Protein AF-S9W029-F1 (afdb_monomer)

Organism: NCBI:txid28005

Mean predicted aligned error: 10.02 Å

Sequence (181 aa):
MYMAHKEAALRRARGEKRKGPRPSSSDMFNMLDKEALLQSATFGALAEPVLYHYRVIAPRVFGSLSRSVPACCGALALQQLLVTPALLWLYFNGVTGARSGFSDTWYMEAHLPQRRHDVATIERYIMETVLPFPLLTSWAVYMPFYIGVYFGPFRGLGLLHYTTLLPWIASVSHIQRTELL

Foldseek 3Di:
DCPVVVVVVVCVVVVNDDPDDDQDPVSVVVVDPVVLVVLLVVLVVQLVVLVVVLVVCLCVVLPQLAQDPVSLVVSVCCCLVPVLLVSLLCSLLVVLVVVCVLPDVVLCCVQPVDDDSHPVVVSVCCVPPLRPVLSVLCCQQRVLLSVDSHNDPDDCSVVSNCVSVSVSSSVSSVSSVPNRD

Radius of gyration: 20.14 Å; Cα contacts (8 Å, |Δi|>4): 121; chains: 1; bounding box: 33×52×49 Å

Secondary structure (DSSP, 8-state):
-HHHHHHHHHHHHTT----SPPPPHHHHHHTS-HHHHHHHHHHHHHHHHHHHHHHHHHHHHH---TT-HHHHHHHHHHIIIIIHHHHHHHHHHHHHHHTTTTT-HHHHHHH-TTS---HHHHHHHIIIIISHHHHHHHHHHHHHHHHHHHH---TTHHHHHHHHHHHHHHHHHHHHHHH--

Structure (mmCIF, N/CA/C/O backbone):
data_AF-S9W029-F1
#
_entry.id   AF-S9W029-F1
#
loop_
_atom_site.group_PDB
_atom_site.id
_atom_site.type_symbol
_atom_site.label_atom_id
_atom_site.label_alt_id
_atom_site.label_comp_id
_atom_site.label_asym_id
_atom_site.label_entity_id
_atom_site.label_seq_id
_atom_site.pdbx_PDB_ins_code
_atom_site.Cartn_x
_atom_site.Cartn_y
_atom_site.Cartn_z
_atom_site.occupancy
_atom_site.B_iso_or_equiv
_atom_site.auth_seq_id
_atom_site.auth_comp_id
_atom_site.auth_asym_id
_atom_site.auth_atom_id
_atom_site.pdbx_PDB_model_num
ATOM 1 N N . MET A 1 1 ? 6.200 -13.156 -17.446 1.00 50.53 1 MET A N 1
ATOM 2 C CA . MET A 1 1 ? 5.379 -13.942 -16.491 1.00 50.53 1 MET A CA 1
ATOM 3 C C . MET A 1 1 ? 4.048 -14.446 -17.077 1.00 50.53 1 MET A C 1
ATOM 5 O O . MET A 1 1 ? 3.712 -15.603 -16.854 1.00 50.53 1 MET A O 1
ATOM 9 N N . TYR A 1 2 ? 3.311 -13.650 -17.868 1.00 47.12 2 TYR A N 1
ATOM 10 C CA . TYR A 1 2 ? 2.016 -14.062 -18.440 1.00 47.12 2 TYR A CA 1
ATOM 11 C C . TYR A 1 2 ? 2.125 -15.251 -19.411 1.00 47.12 2 TYR A C 1
ATOM 13 O O . TYR A 1 2 ? 1.353 -16.189 -19.291 1.00 47.12 2 TYR A O 1
ATOM 21 N N . MET A 1 3 ? 3.120 -15.292 -20.305 1.00 45.03 3 MET A N 1
ATOM 22 C CA . MET A 1 3 ? 3.153 -16.292 -21.386 1.00 45.03 3 MET A CA 1
ATOM 23 C C . MET A 1 3 ? 3.330 -17.747 -20.924 1.00 45.03 3 MET A C 1
ATOM 25 O O . MET A 1 3 ? 2.569 -18.590 -21.374 1.00 45.03 3 MET A O 1
ATOM 29 N N . ALA A 1 4 ? 4.235 -18.064 -19.991 1.00 54.06 4 ALA A N 1
ATOM 30 C CA . ALA A 1 4 ? 4.464 -19.456 -19.566 1.00 54.06 4 ALA A CA 1
ATOM 31 C C . ALA A 1 4 ? 3.297 -20.034 -18.738 1.00 54.06 4 ALA A C 1
ATOM 33 O O . ALA A 1 4 ? 2.894 -21.185 -18.922 1.00 54.06 4 ALA A O 1
ATOM 34 N N . HIS A 1 5 ? 2.705 -19.224 -17.852 1.00 59.97 5 HIS A N 1
ATOM 35 C CA . HIS A 1 5 ? 1.519 -19.622 -17.090 1.00 59.97 5 HIS A CA 1
ATOM 36 C C . HIS A 1 5 ? 0.255 -19.623 -17.953 1.00 59.97 5 HIS A C 1
ATOM 38 O O . HIS A 1 5 ? -0.559 -20.532 -17.810 1.00 59.97 5 HIS A O 1
ATOM 44 N N . LYS A 1 6 ? 0.112 -18.669 -18.883 1.00 62.22 6 LYS A N 1
ATOM 45 C CA . LYS A 1 6 ? -0.972 -18.632 -19.872 1.00 62.22 6 LYS A CA 1
ATOM 46 C C . LYS A 1 6 ? -0.885 -19.822 -20.809 1.00 62.22 6 LYS A C 1
ATOM 48 O O . LYS A 1 6 ? -1.897 -20.456 -21.051 1.00 62.22 6 LYS A O 1
ATOM 53 N N . GLU A 1 7 ? 0.298 -20.177 -21.293 1.00 62.34 7 GLU A N 1
ATOM 54 C CA . GLU A 1 7 ? 0.485 -21.327 -22.168 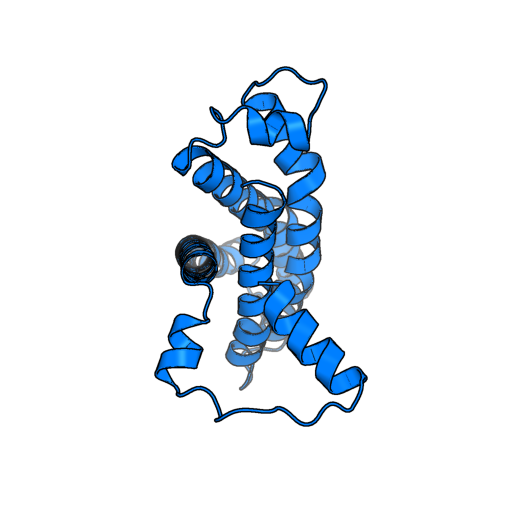1.00 62.34 7 GLU A CA 1
ATOM 55 C C . GLU A 1 7 ? 0.181 -22.629 -21.421 1.00 62.34 7 GLU A C 1
ATOM 57 O O . GLU A 1 7 ? -0.589 -23.447 -21.914 1.00 62.34 7 GLU A O 1
ATOM 62 N N . ALA A 1 8 ? 0.662 -22.790 -20.186 1.00 63.31 8 ALA A N 1
ATOM 63 C CA . ALA A 1 8 ? 0.311 -23.941 -19.355 1.00 63.31 8 ALA A CA 1
ATOM 64 C C . ALA A 1 8 ? -1.194 -24.004 -19.020 1.00 63.31 8 ALA A C 1
ATOM 66 O O . ALA A 1 8 ? -1.778 -25.088 -19.043 1.00 63.31 8 ALA A O 1
ATOM 67 N N . ALA A 1 9 ? -1.837 -22.869 -18.727 1.00 68.56 9 ALA A N 1
ATOM 68 C CA . ALA A 1 9 ? -3.274 -22.784 -18.464 1.00 68.56 9 ALA A CA 1
ATOM 69 C C . ALA A 1 9 ? -4.107 -23.053 -19.728 1.00 68.56 9 ALA A C 1
ATOM 71 O O . ALA A 1 9 ? -5.069 -23.812 -19.670 1.00 68.56 9 ALA A O 1
ATOM 72 N N . LEU A 1 10 ? -3.694 -22.522 -20.880 1.00 70.50 10 LEU A N 1
ATOM 73 C CA . LEU A 1 10 ? -4.311 -22.766 -22.185 1.00 70.50 10 LEU A CA 1
ATOM 74 C C . LEU A 1 10 ? -4.155 -24.223 -22.620 1.00 70.50 10 LEU A C 1
ATOM 76 O O . LEU A 1 10 ? -5.080 -24.788 -23.189 1.00 70.50 10 LEU A O 1
ATOM 80 N N . ARG A 1 11 ? -3.010 -24.861 -22.357 1.00 67.69 11 ARG A N 1
ATOM 81 C CA . ARG A 1 11 ? -2.810 -26.293 -22.633 1.00 67.69 11 ARG A CA 1
ATOM 82 C C . ARG A 1 11 ? -3.710 -27.164 -21.755 1.00 67.69 11 ARG A C 1
ATOM 84 O O . ARG A 1 11 ? -4.318 -28.102 -22.258 1.00 67.69 11 ARG A O 1
ATOM 91 N N . ARG A 1 12 ? -3.881 -26.810 -20.474 1.00 67.12 12 ARG A N 1
ATOM 92 C CA . ARG A 1 12 ? -4.847 -27.476 -19.578 1.00 67.12 12 ARG A CA 1
ATOM 93 C C . ARG A 1 12 ? -6.293 -27.267 -20.027 1.00 67.12 12 ARG A C 1
ATOM 95 O O . ARG A 1 12 ? -7.047 -28.231 -20.040 1.00 67.12 12 ARG A O 1
ATOM 102 N N . ALA A 1 13 ? -6.659 -26.052 -20.439 1.00 73.19 13 ALA A N 1
ATOM 103 C CA . ALA A 1 13 ? -7.980 -25.750 -20.994 1.00 73.19 13 ALA A CA 1
ATOM 104 C C . ALA A 1 13 ? -8.252 -26.516 -22.303 1.00 73.19 13 ALA A C 1
ATOM 106 O O . ALA A 1 13 ? -9.385 -26.903 -22.565 1.00 73.19 13 ALA A O 1
ATOM 107 N N . ARG A 1 14 ? -7.204 -26.794 -23.091 1.00 78.75 14 ARG A N 1
ATOM 108 C CA . ARG A 1 14 ? -7.243 -27.631 -24.302 1.00 78.75 14 ARG A CA 1
ATOM 109 C C . ARG A 1 14 ? -7.147 -29.141 -24.033 1.00 78.75 14 ARG A C 1
ATOM 111 O O . ARG A 1 14 ? -7.095 -29.919 -24.977 1.00 78.75 14 ARG A O 1
ATOM 118 N N . GLY A 1 15 ? -7.109 -29.575 -22.769 1.00 71.62 15 GLY A N 1
ATOM 119 C CA . GLY A 1 15 ? -7.029 -30.994 -22.405 1.00 71.62 15 GLY A CA 1
ATOM 120 C C . GLY A 1 15 ? -5.690 -31.668 -22.737 1.00 71.62 15 GLY A C 1
ATOM 121 O O . GLY A 1 15 ? -5.581 -32.894 -22.672 1.00 71.62 15 GLY A O 1
ATOM 122 N N . GLU A 1 16 ? -4.651 -30.901 -23.071 1.00 71.75 16 GLU A N 1
ATOM 123 C CA . GLU A 1 16 ? -3.340 -31.451 -23.402 1.00 71.75 16 GLU A CA 1
ATOM 124 C C . GLU A 1 16 ? -2.652 -31.993 -22.142 1.00 71.75 16 GLU A C 1
ATOM 126 O O . GLU A 1 16 ? -2.293 -31.254 -21.217 1.00 71.75 16 GLU A O 1
ATOM 131 N N . LYS A 1 17 ? -2.425 -33.312 -22.106 1.00 61.28 17 LYS A N 1
ATOM 132 C CA . LYS A 1 17 ? -1.604 -33.942 -21.066 1.00 61.28 17 LYS A CA 1
ATOM 133 C C . LYS A 1 17 ? -0.166 -33.439 -21.203 1.00 61.28 17 LYS A C 1
ATOM 135 O O . LYS A 1 17 ? 0.441 -33.539 -22.268 1.00 61.28 17 LYS A O 1
ATOM 140 N N . ARG A 1 18 ? 0.379 -32.893 -20.111 1.00 62.09 18 ARG A N 1
ATOM 141 C CA . ARG A 1 18 ? 1.737 -32.331 -20.050 1.00 62.09 18 ARG A CA 1
ATOM 142 C C . ARG A 1 18 ? 2.760 -33.366 -20.542 1.00 62.09 18 ARG A C 1
ATOM 144 O O . ARG A 1 18 ? 2.952 -34.385 -19.886 1.00 62.09 18 ARG A O 1
ATOM 151 N N . LYS A 1 19 ? 3.422 -33.100 -21.672 1.00 60.97 19 LYS A N 1
ATOM 152 C CA . LYS A 1 19 ? 4.583 -33.876 -22.131 1.00 60.97 19 LYS A CA 1
ATOM 153 C C . LYS A 1 19 ? 5.849 -33.343 -21.452 1.00 60.97 19 LYS A C 1
ATOM 155 O O . LYS A 1 19 ? 6.085 -32.138 -21.473 1.00 60.97 19 LYS A O 1
ATOM 160 N N . GLY A 1 20 ? 6.636 -34.239 -20.859 1.00 67.44 20 GLY A N 1
ATOM 161 C CA . GLY A 1 20 ? 7.927 -33.939 -20.232 1.00 67.44 20 GLY A CA 1
ATOM 162 C C . GLY A 1 20 ? 7.962 -34.174 -18.714 1.00 67.44 20 GLY A C 1
ATOM 163 O O . GLY A 1 20 ? 6.909 -34.209 -18.068 1.00 67.44 20 GLY A O 1
ATOM 164 N N . PRO A 1 21 ? 9.166 -34.356 -18.138 1.00 68.56 21 PRO A N 1
ATOM 165 C CA . PRO A 1 21 ? 9.342 -34.547 -16.703 1.00 68.56 21 PRO A CA 1
ATOM 166 C C . PRO A 1 21 ? 8.808 -33.343 -15.917 1.00 68.56 21 PRO A C 1
ATOM 168 O O . PRO A 1 21 ? 8.814 -32.203 -16.395 1.00 68.56 21 PRO A O 1
ATOM 171 N N . ARG A 1 22 ? 8.306 -33.590 -14.698 1.00 68.31 22 ARG A N 1
ATOM 172 C CA . ARG A 1 22 ? 7.967 -32.493 -13.784 1.00 68.31 22 ARG A CA 1
ATOM 173 C C . ARG A 1 22 ? 9.242 -31.668 -13.544 1.00 68.31 22 ARG A C 1
ATOM 175 O O . ARG A 1 22 ? 10.273 -32.275 -13.271 1.00 68.31 22 ARG A O 1
ATOM 182 N N . PRO A 1 23 ? 9.176 -30.329 -13.640 1.00 72.50 23 PRO A N 1
ATOM 183 C CA . PRO A 1 23 ? 10.307 -29.474 -13.316 1.00 72.50 23 PRO A CA 1
ATOM 184 C C . PRO A 1 23 ? 10.734 -29.765 -11.882 1.00 72.50 23 PRO A C 1
ATOM 186 O O . PRO A 1 23 ? 9.879 -29.943 -11.007 1.00 72.50 23 PRO A O 1
ATOM 189 N N . SER A 1 24 ? 12.043 -29.850 -11.667 1.00 79.50 24 SER A N 1
ATOM 190 C CA . SER A 1 24 ? 12.606 -30.001 -10.329 1.00 79.50 24 SER A CA 1
ATOM 191 C C . SER A 1 24 ? 12.287 -28.766 -9.478 1.00 79.50 24 SER A C 1
ATOM 193 O O . SER A 1 24 ? 11.921 -27.708 -9.999 1.00 79.50 24 SER A O 1
ATOM 195 N N . SER A 1 25 ? 12.426 -28.869 -8.155 1.00 71.88 25 SER A N 1
ATOM 196 C CA . SER A 1 25 ? 12.260 -27.717 -7.258 1.00 71.88 25 SER A CA 1
ATOM 197 C C . SER A 1 25 ? 13.206 -26.565 -7.619 1.00 71.88 25 SER A C 1
ATOM 199 O O . SER A 1 25 ? 12.797 -25.407 -7.569 1.00 71.88 25 SER A O 1
ATOM 201 N N . SER A 1 26 ? 14.429 -26.869 -8.063 1.00 76.88 26 SER A N 1
ATOM 202 C CA . SER A 1 26 ? 15.382 -25.885 -8.586 1.00 76.88 26 SER A CA 1
ATOM 203 C C . SER A 1 26 ? 14.919 -25.251 -9.898 1.00 76.88 26 SER A C 1
ATOM 205 O O . SER A 1 26 ? 15.048 -24.039 -10.057 1.00 76.88 26 SER A O 1
ATOM 207 N N . ASP A 1 27 ? 14.318 -26.021 -10.809 1.00 75.06 27 ASP A N 1
ATOM 208 C CA . ASP A 1 27 ? 13.760 -25.469 -12.051 1.00 75.06 27 ASP A CA 1
ATOM 209 C C . ASP A 1 27 ? 12.571 -24.557 -11.750 1.00 75.06 27 ASP A C 1
ATOM 211 O O . ASP A 1 27 ? 12.459 -23.477 -12.321 1.00 75.06 27 ASP A O 1
ATOM 215 N N . MET A 1 28 ? 11.713 -24.943 -10.801 1.00 72.00 28 MET A N 1
ATOM 216 C CA . MET A 1 28 ? 10.608 -24.102 -10.337 1.00 72.00 28 MET A CA 1
ATOM 217 C C . MET A 1 28 ? 11.102 -22.804 -9.692 1.00 72.00 28 MET A C 1
ATOM 219 O O . MET A 1 28 ? 10.500 -21.756 -9.910 1.00 72.00 28 MET A O 1
ATOM 223 N N . PHE A 1 29 ? 12.199 -22.852 -8.933 1.00 72.94 29 PHE A N 1
ATOM 224 C CA . PHE A 1 29 ? 12.778 -21.657 -8.319 1.00 72.94 29 PHE A CA 1
ATOM 225 C C . PHE A 1 29 ? 13.437 -20.735 -9.352 1.00 72.94 29 PHE A C 1
ATOM 227 O O . PHE A 1 29 ? 13.345 -19.516 -9.251 1.00 72.94 29 PHE A O 1
ATOM 234 N N . ASN A 1 30 ? 14.057 -21.299 -10.388 1.00 72.31 30 ASN A N 1
ATOM 235 C CA . ASN A 1 30 ? 14.606 -20.526 -11.502 1.00 72.31 30 ASN A CA 1
ATOM 236 C C . ASN A 1 30 ? 13.523 -19.949 -12.424 1.00 72.31 30 ASN A C 1
ATOM 238 O O . ASN A 1 30 ? 13.772 -18.955 -13.099 1.00 72.31 30 ASN A O 1
ATOM 242 N N . MET A 1 31 ? 12.319 -20.527 -12.422 1.00 69.31 31 MET A N 1
ATOM 243 C CA . MET A 1 31 ? 11.141 -19.976 -13.099 1.00 69.31 31 MET A CA 1
ATOM 244 C C . MET A 1 31 ? 10.492 -18.808 -12.339 1.00 69.31 31 MET A C 1
ATOM 246 O O . MET A 1 31 ? 9.608 -18.153 -12.897 1.00 69.31 31 MET A O 1
ATOM 250 N N . LEU A 1 32 ? 10.887 -18.541 -11.086 1.00 71.44 32 LEU A N 1
ATOM 251 C CA . LEU A 1 32 ? 10.391 -17.387 -10.338 1.00 71.44 32 LEU A CA 1
ATOM 252 C C . LEU A 1 32 ? 10.952 -16.090 -10.912 1.00 71.44 32 LEU A C 1
ATOM 254 O O . LEU A 1 32 ? 12.139 -15.969 -11.218 1.00 71.44 32 LEU A O 1
ATOM 258 N N . ASP A 1 33 ? 10.087 -15.085 -10.975 1.00 75.44 33 ASP A N 1
ATOM 259 C CA . ASP A 1 33 ? 10.478 -13.733 -11.331 1.00 75.44 33 ASP A CA 1
ATOM 260 C C . ASP A 1 33 ? 11.190 -13.076 -10.141 1.00 75.44 33 ASP A C 1
ATOM 262 O O . ASP A 1 33 ? 10.571 -12.456 -9.274 1.00 75.44 33 ASP A O 1
ATOM 266 N N . LYS A 1 34 ? 12.508 -13.298 -10.060 1.00 78.00 34 LYS A N 1
ATOM 267 C CA . LYS A 1 34 ? 13.361 -12.811 -8.963 1.00 78.00 34 LYS A CA 1
ATOM 268 C C . LYS A 1 34 ? 13.294 -11.293 -8.824 1.00 78.00 34 LYS A C 1
ATOM 270 O O . LYS A 1 34 ? 13.392 -10.783 -7.714 1.00 78.00 34 LYS A O 1
ATOM 275 N N . GLU A 1 35 ? 13.094 -10.587 -9.931 1.00 74.38 35 GLU A N 1
ATOM 276 C CA . GLU A 1 35 ? 12.988 -9.136 -9.947 1.00 74.38 35 GLU A CA 1
ATOM 277 C C . GLU A 1 35 ? 11.659 -8.657 -9.356 1.00 74.38 35 GLU A C 1
ATOM 279 O O . GLU A 1 35 ? 11.663 -7.800 -8.475 1.00 74.38 35 GLU A O 1
ATOM 284 N N . ALA A 1 36 ? 10.532 -9.252 -9.762 1.00 72.06 36 ALA A N 1
ATOM 285 C CA . ALA A 1 36 ? 9.229 -8.936 -9.173 1.00 72.06 36 ALA A CA 1
ATOM 286 C C . ALA A 1 36 ? 9.171 -9.298 -7.676 1.00 72.06 36 ALA A C 1
ATOM 288 O O . ALA A 1 36 ? 8.605 -8.556 -6.870 1.00 72.06 36 ALA A O 1
ATOM 289 N N . LEU A 1 37 ? 9.795 -10.414 -7.284 1.00 78.88 37 LEU A N 1
ATOM 290 C CA . LEU A 1 37 ? 9.935 -10.797 -5.877 1.00 78.88 37 LEU A CA 1
ATOM 291 C C . LEU A 1 37 ? 10.775 -9.788 -5.094 1.00 78.88 37 LEU A C 1
ATOM 293 O O . LEU A 1 37 ? 10.389 -9.414 -3.989 1.00 78.88 37 LEU A O 1
ATOM 297 N N . LEU A 1 38 ? 11.890 -9.328 -5.665 1.00 82.38 38 LEU A N 1
ATOM 298 C CA . LEU A 1 38 ? 12.741 -8.321 -5.043 1.00 82.38 38 LEU A CA 1
ATOM 299 C C . LEU A 1 38 ? 11.981 -7.005 -4.865 1.00 82.38 38 LEU A C 1
ATOM 301 O O . LEU A 1 38 ? 11.954 -6.481 -3.761 1.00 82.38 38 LEU A O 1
ATOM 305 N N . GLN A 1 39 ? 11.301 -6.515 -5.903 1.00 77.88 39 GLN A N 1
ATOM 306 C CA . GLN A 1 39 ? 10.504 -5.285 -5.834 1.00 77.88 39 GLN A CA 1
ATOM 307 C C . GLN A 1 39 ? 9.378 -5.366 -4.797 1.00 77.88 39 GLN A C 1
ATOM 309 O O . GLN A 1 39 ? 9.175 -4.419 -4.034 1.00 77.88 39 GLN A O 1
ATOM 314 N N . SER A 1 40 ? 8.674 -6.501 -4.742 1.00 80.44 40 SER A N 1
ATOM 315 C CA . SER A 1 40 ? 7.635 -6.758 -3.739 1.00 80.44 40 SER A CA 1
ATOM 316 C C . SER A 1 40 ? 8.223 -6.795 -2.326 1.00 80.44 40 SER A C 1
ATOM 318 O O . SER A 1 40 ? 7.666 -6.199 -1.406 1.00 80.44 40 SER A O 1
ATOM 320 N N . ALA A 1 41 ? 9.373 -7.449 -2.146 1.00 84.25 41 ALA A N 1
ATOM 321 C CA . ALA A 1 41 ? 10.074 -7.489 -0.868 1.00 84.25 41 ALA A CA 1
ATOM 322 C C . ALA A 1 41 ? 10.555 -6.094 -0.440 1.00 84.25 41 ALA A C 1
ATOM 324 O O . ALA A 1 41 ? 10.384 -5.728 0.720 1.00 84.25 41 ALA A O 1
ATOM 325 N N . THR A 1 42 ? 11.087 -5.292 -1.367 1.00 83.06 42 THR A N 1
ATOM 326 C CA . THR A 1 42 ? 11.493 -3.905 -1.109 1.00 83.06 42 THR A CA 1
ATOM 327 C C . THR A 1 42 ? 10.301 -3.054 -0.685 1.00 83.06 42 THR A C 1
ATOM 329 O O . THR A 1 42 ? 10.393 -2.349 0.316 1.00 83.06 42 THR A O 1
ATOM 332 N N . PHE A 1 43 ? 9.165 -3.153 -1.385 1.00 84.25 43 PHE A N 1
ATOM 333 C CA . PHE A 1 43 ? 7.955 -2.437 -0.982 1.00 84.25 43 PHE A CA 1
ATOM 334 C C . PHE A 1 43 ? 7.501 -2.854 0.415 1.00 84.25 43 PHE A C 1
ATOM 336 O O . PHE A 1 43 ? 7.301 -1.996 1.268 1.00 84.25 43 PHE A O 1
ATOM 343 N N . GLY A 1 44 ? 7.396 -4.160 0.676 1.00 83.75 44 GLY A N 1
ATOM 344 C CA . GLY A 1 44 ? 7.001 -4.677 1.986 1.00 83.75 44 GLY A CA 1
ATOM 345 C C . GLY A 1 44 ? 7.930 -4.212 3.112 1.00 83.75 44 GLY A C 1
ATOM 346 O O . GLY A 1 44 ? 7.450 -3.798 4.165 1.00 83.75 44 GLY A O 1
ATOM 347 N N . ALA A 1 45 ? 9.244 -4.212 2.873 1.00 86.06 45 ALA A N 1
ATOM 348 C CA . ALA A 1 45 ? 10.250 -3.770 3.836 1.00 86.06 45 ALA A CA 1
ATOM 349 C C . ALA A 1 45 ? 10.178 -2.265 4.142 1.00 86.06 45 ALA A C 1
ATOM 351 O O . ALA A 1 45 ? 10.463 -1.865 5.267 1.00 86.06 45 ALA A O 1
ATOM 352 N N . LEU A 1 46 ? 9.781 -1.436 3.172 1.00 84.56 46 LEU A N 1
ATOM 353 C CA . LEU A 1 46 ? 9.561 0.001 3.373 1.00 84.56 46 LEU A CA 1
ATOM 354 C C . LEU A 1 46 ? 8.195 0.293 4.009 1.00 84.56 46 LEU A C 1
ATOM 356 O O . LEU A 1 46 ? 8.074 1.174 4.858 1.00 84.56 46 LEU A O 1
ATOM 360 N N . ALA A 1 47 ? 7.169 -0.458 3.610 1.00 86.25 47 ALA A N 1
ATOM 361 C CA . ALA A 1 47 ? 5.793 -0.275 4.042 1.00 86.25 47 ALA A CA 1
ATOM 362 C C . ALA A 1 47 ? 5.576 -0.659 5.507 1.00 86.25 47 ALA A C 1
ATOM 364 O O . ALA A 1 47 ? 4.937 0.098 6.237 1.00 86.25 47 ALA A O 1
ATOM 365 N N . GLU A 1 48 ? 6.092 -1.809 5.960 1.00 85.44 48 GLU A N 1
ATOM 366 C CA . GLU A 1 48 ? 5.800 -2.286 7.318 1.00 85.44 48 GLU A CA 1
ATOM 367 C C . GLU A 1 48 ? 6.268 -1.323 8.418 1.00 85.44 48 GLU A C 1
ATOM 369 O O . GLU A 1 48 ? 5.450 -0.980 9.261 1.00 85.44 48 GLU A O 1
ATOM 374 N N . PRO A 1 49 ? 7.496 -0.772 8.420 1.00 87.50 49 PRO A N 1
ATOM 375 C CA . PRO A 1 49 ? 7.895 0.192 9.447 1.00 87.50 49 PRO A CA 1
ATOM 376 C C . PRO A 1 49 ? 6.931 1.383 9.555 1.00 87.50 49 PRO A C 1
ATOM 378 O O . PRO A 1 49 ? 6.525 1.758 10.657 1.00 87.50 49 PRO A O 1
ATOM 381 N N . VAL A 1 50 ? 6.497 1.935 8.416 1.00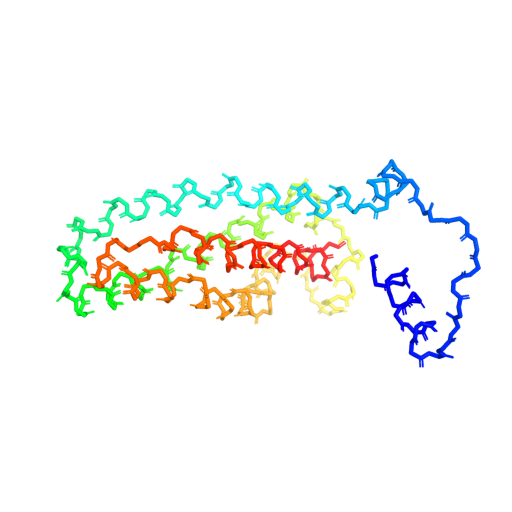 88.44 50 VAL A N 1
ATOM 382 C CA . VAL A 1 50 ? 5.533 3.045 8.366 1.00 88.44 50 VAL A CA 1
ATOM 383 C C . VAL A 1 50 ? 4.182 2.617 8.942 1.00 88.44 50 VAL A C 1
ATOM 385 O O . VAL A 1 50 ? 3.622 3.308 9.797 1.00 88.44 50 VAL A O 1
ATOM 388 N N . LEU A 1 51 ? 3.670 1.460 8.520 1.00 89.06 51 LEU A N 1
ATOM 389 C CA . LEU A 1 51 ? 2.391 0.921 8.984 1.00 89.06 51 LEU A CA 1
ATOM 390 C C . LEU A 1 51 ? 2.429 0.545 10.470 1.00 89.06 51 LEU A C 1
ATOM 392 O O . LEU A 1 51 ? 1.470 0.808 11.193 1.00 89.06 51 LEU A O 1
ATOM 396 N N . TYR A 1 52 ? 3.535 -0.014 10.951 1.00 89.00 52 TYR A N 1
ATOM 397 C CA . TYR A 1 52 ? 3.773 -0.317 12.355 1.00 89.00 52 TYR A CA 1
ATOM 398 C C . TYR A 1 52 ? 3.753 0.953 13.207 1.00 89.00 52 TYR A C 1
ATOM 400 O O . TYR A 1 52 ? 2.992 1.032 14.174 1.00 89.00 52 TYR A O 1
ATOM 408 N N . HIS A 1 53 ? 4.521 1.982 12.830 1.00 90.44 53 HIS A N 1
ATOM 409 C CA . HIS A 1 53 ? 4.517 3.259 13.545 1.00 90.44 53 HIS A CA 1
ATOM 410 C C . HIS A 1 53 ? 3.128 3.887 13.570 1.00 90.44 53 HIS A C 1
ATOM 412 O O . HIS A 1 53 ? 2.665 4.341 14.618 1.00 90.44 53 HIS A O 1
ATOM 418 N N . TYR A 1 54 ? 2.431 3.849 12.440 1.00 91.38 54 TYR A N 1
ATOM 419 C CA . TYR A 1 54 ? 1.068 4.329 12.351 1.00 91.38 54 TYR A CA 1
ATOM 420 C C . TYR A 1 54 ? 0.112 3.563 13.290 1.00 91.38 54 TYR A C 1
ATOM 422 O O . TYR A 1 54 ? -0.634 4.193 14.038 1.00 91.38 54 TYR A O 1
ATOM 430 N N . ARG A 1 55 ? 0.187 2.225 13.352 1.00 88.56 55 ARG A N 1
ATOM 431 C CA . ARG A 1 55 ? -0.606 1.394 14.285 1.00 88.56 55 ARG A CA 1
ATOM 432 C C . ARG A 1 55 ? -0.331 1.712 15.755 1.00 88.56 55 ARG A C 1
ATOM 434 O O . ARG A 1 55 ? -1.235 1.595 16.575 1.00 88.56 55 ARG A O 1
ATOM 441 N N . VAL A 1 56 ? 0.893 2.115 16.094 1.00 89.12 56 VAL A N 1
ATOM 442 C CA . VAL A 1 56 ? 1.271 2.531 17.456 1.00 89.12 56 VAL A CA 1
ATOM 443 C C . VAL A 1 56 ? 0.751 3.937 17.782 1.00 89.12 56 VAL A C 1
ATOM 445 O O . VAL A 1 56 ? 0.367 4.208 18.920 1.00 89.12 56 VAL A O 1
ATOM 448 N N . ILE A 1 57 ? 0.731 4.843 16.801 1.00 91.44 57 ILE A N 1
ATOM 449 C CA . ILE A 1 57 ? 0.313 6.241 16.982 1.00 91.44 57 ILE A CA 1
ATOM 450 C C . ILE A 1 57 ? -1.211 6.386 16.945 1.00 91.44 57 ILE A C 1
ATOM 452 O O . ILE A 1 57 ? -1.759 7.159 17.728 1.00 91.44 57 ILE A O 1
ATOM 456 N N . ALA A 1 58 ? -1.912 5.643 16.088 1.00 90.31 58 ALA A N 1
ATOM 457 C CA . ALA A 1 58 ? -3.352 5.798 15.889 1.00 90.31 58 ALA A CA 1
ATOM 458 C C . ALA A 1 58 ? -4.172 5.690 17.196 1.00 90.31 58 ALA A C 1
ATOM 460 O O . ALA A 1 58 ? -4.996 6.574 17.432 1.00 90.31 58 ALA A O 1
ATOM 461 N N . PRO A 1 59 ? -3.919 4.731 18.112 1.00 89.06 59 PRO A N 1
ATOM 462 C CA . PRO A 1 59 ? -4.610 4.687 19.402 1.00 89.06 59 PRO A CA 1
ATOM 463 C C . PRO A 1 59 ? -4.313 5.882 20.320 1.00 89.06 59 PRO A C 1
ATOM 465 O O . PRO A 1 59 ? -5.118 6.203 21.188 1.00 89.06 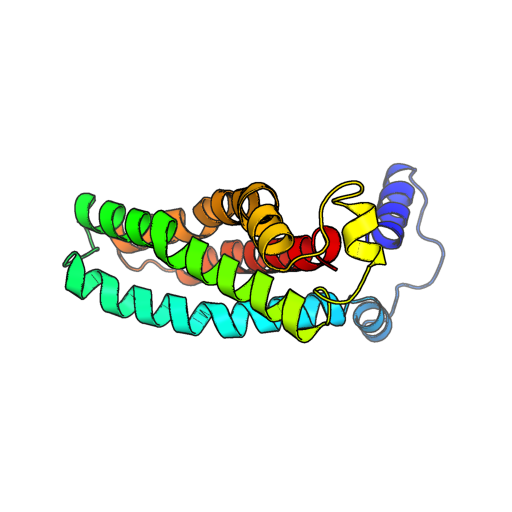59 PRO A O 1
ATOM 468 N N . ARG A 1 60 ? -3.171 6.564 20.151 1.00 91.00 60 ARG A N 1
ATOM 469 C CA . ARG A 1 60 ? -2.851 7.785 20.914 1.00 91.00 60 ARG A CA 1
ATOM 470 C C . ARG A 1 60 ? -3.655 8.990 20.434 1.00 91.00 60 ARG A C 1
ATOM 472 O O . ARG A 1 60 ? -3.923 9.882 21.226 1.00 91.00 60 ARG A O 1
ATOM 479 N N . VAL A 1 61 ? -4.029 9.010 19.155 1.00 91.19 61 VAL A N 1
ATOM 480 C CA . VAL A 1 61 ? -4.805 10.095 18.537 1.00 91.19 61 VAL A CA 1
ATOM 481 C C . VAL A 1 61 ? -6.307 9.865 18.703 1.00 91.19 61 VAL A C 1
ATOM 483 O O . VAL A 1 61 ? -7.030 10.777 19.087 1.00 91.19 61 VAL A O 1
ATOM 486 N N . PHE A 1 62 ? -6.780 8.645 18.437 1.00 91.12 62 PHE A N 1
ATOM 487 C CA . PHE A 1 62 ? -8.211 8.313 18.419 1.00 91.12 62 PHE A CA 1
ATOM 488 C C . PHE A 1 62 ? -8.711 7.636 19.706 1.00 91.12 62 PHE A C 1
ATOM 490 O O . PHE A 1 62 ? -9.904 7.363 19.832 1.00 91.12 62 PHE A O 1
ATOM 497 N N . GLY A 1 63 ? -7.823 7.355 20.662 1.00 88.31 63 GLY A N 1
ATOM 498 C CA . GLY A 1 63 ? -8.141 6.597 21.870 1.00 88.31 63 GLY A CA 1
ATOM 499 C C . GLY A 1 63 ? -8.227 5.087 21.619 1.00 88.31 63 GLY A C 1
ATOM 500 O O . GLY A 1 63 ? -7.673 4.553 20.656 1.00 88.31 63 GLY A O 1
ATOM 501 N N . SER A 1 64 ? -8.922 4.368 22.507 1.00 88.75 64 SER A N 1
ATOM 502 C CA . SER A 1 64 ? -9.100 2.919 22.359 1.00 88.75 64 SER A CA 1
ATOM 503 C C . SER A 1 64 ? -9.834 2.593 21.059 1.00 88.75 64 SER A C 1
ATOM 505 O O . SER A 1 64 ? -11.003 2.932 20.894 1.00 88.75 64 SER A O 1
ATOM 507 N N . LEU A 1 65 ? -9.156 1.867 20.169 1.00 87.56 65 LEU A N 1
ATOM 508 C CA . LEU A 1 65 ? -9.753 1.322 18.949 1.00 87.56 65 LEU A CA 1
ATOM 509 C C . LEU A 1 65 ? -10.642 0.099 19.244 1.00 87.56 65 LEU A C 1
ATOM 511 O O . LEU A 1 65 ? -11.563 -0.206 18.495 1.00 87.56 65 LEU A O 1
ATOM 515 N N . SER A 1 66 ? -10.411 -0.595 20.363 1.00 88.38 66 SER A N 1
ATOM 516 C CA . SER A 1 66 ? -11.266 -1.709 20.779 1.00 88.38 66 SER A CA 1
ATOM 517 C C . SER A 1 66 ? -12.647 -1.193 21.172 1.00 88.38 66 SER A C 1
ATOM 519 O O . SER A 1 66 ? -12.755 -0.245 21.955 1.00 88.38 66 SER A O 1
ATOM 521 N N . ARG A 1 67 ? -13.694 -1.828 20.630 1.00 88.38 67 ARG A N 1
ATOM 522 C CA . ARG A 1 67 ? -15.113 -1.524 20.888 1.00 88.38 67 ARG A CA 1
ATOM 523 C C . ARG A 1 67 ? -15.554 -0.088 20.570 1.00 88.38 67 ARG A C 1
ATOM 525 O O . ARG A 1 67 ? -16.659 0.296 20.943 1.00 88.38 67 ARG A O 1
ATOM 532 N N . SER A 1 68 ? -14.756 0.687 19.835 1.00 91.56 68 SER A N 1
ATOM 533 C CA . SER A 1 68 ? -15.099 2.050 19.418 1.00 91.56 68 SER A CA 1
ATOM 534 C C . SER A 1 68 ? -15.165 2.154 17.897 1.00 91.56 68 SER A C 1
ATOM 536 O O . SER A 1 68 ? -14.145 2.269 17.219 1.00 91.56 68 SER A O 1
ATOM 538 N N . VAL A 1 69 ? -16.386 2.133 17.351 1.00 91.06 69 VAL A N 1
ATOM 539 C CA . VAL A 1 69 ? -16.610 2.304 15.905 1.00 91.06 69 VAL A CA 1
ATOM 540 C C . VAL A 1 69 ? -16.060 3.649 15.411 1.00 91.06 69 VAL A C 1
ATOM 542 O O . VAL A 1 69 ? -15.309 3.634 14.437 1.00 91.06 69 VAL A O 1
ATOM 545 N N . PRO A 1 70 ? -16.320 4.797 16.077 1.00 93.31 70 PRO A N 1
ATOM 546 C CA . PRO A 1 70 ? -15.802 6.084 15.611 1.00 93.31 70 PRO A CA 1
ATOM 547 C C . PRO A 1 70 ? -14.272 6.135 15.571 1.00 93.31 70 PRO A C 1
ATOM 549 O O . PRO A 1 70 ? -13.707 6.663 14.616 1.00 93.31 70 PRO A O 1
ATOM 552 N N . ALA A 1 71 ? -13.593 5.546 16.562 1.00 92.19 71 ALA A N 1
ATOM 553 C CA . ALA A 1 71 ? -12.133 5.527 16.605 1.00 92.19 71 ALA A CA 1
ATOM 554 C C . ALA A 1 71 ? -11.540 4.628 15.506 1.00 92.19 71 ALA A C 1
ATOM 556 O O . ALA A 1 71 ? -10.599 5.032 14.825 1.00 92.19 71 ALA A O 1
ATOM 557 N N . CYS A 1 72 ? -12.124 3.445 15.270 1.00 92.50 72 CYS A N 1
ATOM 558 C CA . CYS A 1 72 ? -11.742 2.570 14.158 1.00 92.50 72 CYS A CA 1
ATOM 559 C C . CYS A 1 72 ? -11.975 3.223 12.794 1.00 92.50 72 CYS A C 1
ATOM 561 O O . CYS A 1 72 ? -11.102 3.148 11.933 1.00 92.50 72 CYS A O 1
ATOM 563 N N . CYS A 1 73 ? -13.120 3.879 12.593 1.00 93.75 73 CYS A N 1
ATOM 564 C CA . CYS A 1 73 ? -13.419 4.595 11.356 1.00 93.75 73 CYS A CA 1
ATOM 565 C C . CYS A 1 73 ? -12.472 5.781 11.147 1.00 93.75 73 CYS A C 1
ATOM 567 O O . CYS A 1 73 ? -11.968 5.951 10.042 1.00 93.75 73 CYS A O 1
ATOM 569 N N . GLY A 1 74 ? -12.191 6.567 12.191 1.00 93.88 74 GLY A N 1
ATOM 570 C CA . GLY A 1 74 ? -11.255 7.692 12.126 1.00 93.88 74 GLY A CA 1
ATOM 571 C C . GLY A 1 74 ? -9.832 7.245 11.800 1.00 93.88 74 GLY A C 1
ATOM 572 O O . GLY A 1 74 ? -9.192 7.808 10.912 1.00 93.88 74 GLY A O 1
ATOM 573 N N . ALA A 1 75 ? -9.365 6.177 12.447 1.00 93.81 75 ALA A N 1
ATOM 574 C CA . ALA A 1 75 ? -8.079 5.575 12.140 1.00 93.81 75 ALA A CA 1
ATOM 575 C C . ALA A 1 75 ? -8.052 5.035 10.697 1.00 93.81 75 ALA A C 1
ATOM 577 O O . ALA A 1 75 ? -7.225 5.471 9.903 1.00 93.81 75 ALA A O 1
ATOM 578 N N . LEU A 1 76 ? -9.006 4.190 10.296 1.00 94.38 76 LEU A N 1
ATOM 579 C CA 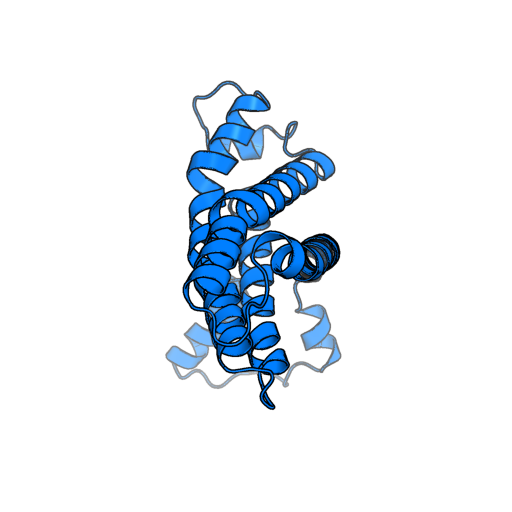. LEU A 1 76 ? -9.074 3.674 8.924 1.00 94.38 76 LEU A CA 1
ATOM 580 C C . LEU A 1 76 ? -9.118 4.803 7.880 1.00 94.38 76 LEU A C 1
ATOM 582 O O . LEU A 1 76 ? -8.405 4.728 6.883 1.00 94.38 76 LEU A O 1
ATOM 586 N N . ALA A 1 77 ? -9.894 5.863 8.116 1.00 94.00 77 ALA A N 1
ATOM 587 C CA . ALA A 1 77 ? -9.958 7.022 7.232 1.00 94.00 77 ALA A CA 1
ATOM 588 C C . ALA A 1 77 ? -8.605 7.739 7.138 1.00 94.00 77 ALA A C 1
ATOM 590 O O . ALA A 1 77 ? -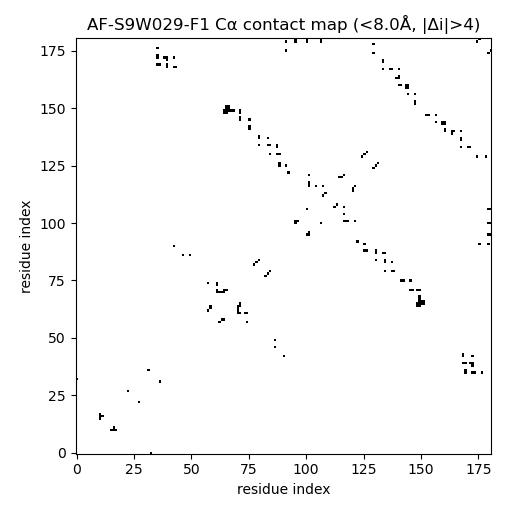8.144 8.020 6.037 1.00 94.00 77 ALA A O 1
ATOM 591 N N . LEU A 1 78 ? -7.921 7.970 8.263 1.00 94.69 78 LEU A N 1
ATOM 592 C CA . LEU A 1 78 ? -6.579 8.556 8.270 1.00 94.69 78 LEU A CA 1
ATOM 593 C C . LEU A 1 78 ? -5.578 7.681 7.500 1.00 94.69 78 LEU A C 1
ATOM 595 O O . LEU A 1 78 ? -4.751 8.186 6.736 1.00 94.69 78 LEU A O 1
ATOM 599 N N . GLN A 1 79 ? -5.674 6.362 7.668 1.00 94.44 79 GLN A N 1
ATOM 600 C CA . GLN A 1 79 ? -4.832 5.419 6.951 1.00 94.44 79 GLN A CA 1
ATOM 601 C C . GLN A 1 79 ? -5.099 5.446 5.440 1.00 94.44 79 GLN A C 1
ATOM 603 O O . GLN A 1 79 ? -4.154 5.396 4.656 1.00 94.44 79 GLN A O 1
ATOM 608 N N . GLN A 1 80 ? -6.363 5.527 5.028 1.00 94.00 80 GLN A N 1
ATOM 609 C CA . GLN A 1 80 ? -6.771 5.506 3.623 1.00 94.00 80 GLN A CA 1
ATOM 610 C C . GLN A 1 80 ? -6.561 6.841 2.909 1.00 94.00 80 GLN A C 1
ATOM 612 O O . GLN A 1 80 ? -6.244 6.854 1.728 1.00 94.00 80 GLN A O 1
ATOM 617 N N . LEU A 1 81 ? -6.713 7.966 3.604 1.00 93.12 81 LEU A N 1
ATOM 618 C CA . LEU A 1 81 ? -6.653 9.287 2.979 1.00 93.12 81 LEU A CA 1
ATOM 619 C C . LEU A 1 81 ? -5.257 9.903 3.008 1.00 93.12 81 LEU A C 1
ATOM 621 O O . LEU A 1 81 ? -4.945 10.696 2.127 1.00 93.12 81 LEU A O 1
ATOM 625 N N . LEU A 1 82 ? -4.420 9.551 3.990 1.00 92.50 82 LEU A N 1
ATOM 626 C CA . LEU A 1 82 ? -3.091 10.151 4.139 1.00 92.50 82 LEU A CA 1
ATOM 627 C C . LEU A 1 82 ? -1.973 9.114 4.082 1.00 92.50 82 LEU A C 1
ATOM 629 O O . LEU A 1 82 ? -1.095 9.207 3.230 1.00 92.50 82 LEU A O 1
ATOM 633 N N . VAL A 1 83 ? -2.002 8.106 4.957 1.00 93.25 83 VAL A N 1
ATOM 634 C CA . VAL A 1 83 ? -0.849 7.202 5.134 1.00 93.25 83 VAL A CA 1
ATOM 635 C C . VAL A 1 83 ? -0.607 6.337 3.899 1.00 93.25 83 VAL A C 1
ATOM 637 O O . VAL A 1 83 ? 0.510 6.278 3.395 1.00 93.25 83 VAL A O 1
ATOM 640 N N . THR A 1 84 ? -1.648 5.672 3.399 1.00 92.75 84 THR A N 1
ATOM 641 C CA . THR A 1 84 ? -1.540 4.752 2.258 1.00 92.75 84 THR A CA 1
ATOM 642 C C . THR A 1 84 ? -1.220 5.494 0.959 1.00 92.75 84 THR A C 1
ATOM 644 O O . THR A 1 84 ? -0.283 5.070 0.282 1.00 92.75 84 THR A O 1
ATOM 647 N N . PRO A 1 85 ? -1.893 6.614 0.614 1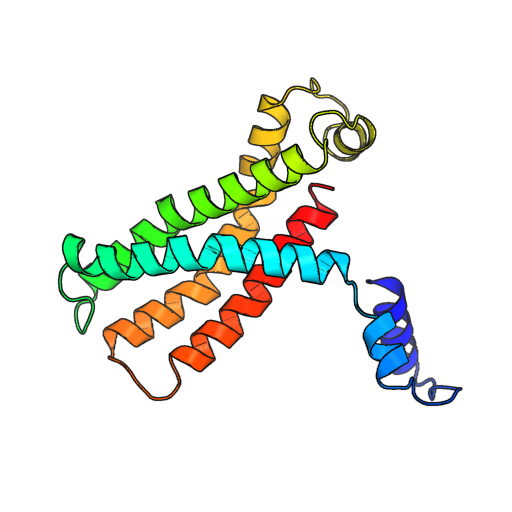.00 92.25 85 PRO A N 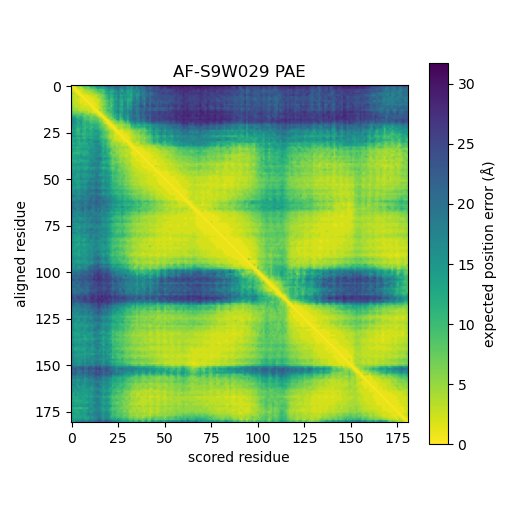1
ATOM 648 C CA . PRO A 1 85 ? -1.511 7.418 -0.544 1.00 92.25 85 PRO A CA 1
ATOM 649 C C . PRO A 1 85 ? -0.071 7.926 -0.464 1.00 92.25 85 PRO A C 1
ATOM 651 O O . PRO A 1 85 ? 0.662 7.788 -1.438 1.00 92.25 85 PRO A O 1
ATOM 654 N N . ALA A 1 86 ? 0.366 8.444 0.691 1.00 91.50 86 ALA A N 1
ATOM 655 C CA . ALA A 1 86 ? 1.735 8.930 0.861 1.00 91.50 86 ALA A CA 1
ATOM 656 C C . ALA A 1 86 ? 2.768 7.806 0.694 1.00 91.50 86 ALA A C 1
ATOM 658 O O . ALA A 1 86 ? 3.770 7.986 0.007 1.00 91.50 86 ALA A O 1
ATOM 659 N N . LEU A 1 87 ? 2.506 6.632 1.272 1.00 91.88 87 LEU A N 1
ATOM 660 C CA . LEU A 1 87 ? 3.368 5.460 1.139 1.00 91.88 87 LEU A CA 1
ATOM 661 C C . LEU A 1 87 ? 3.478 4.988 -0.318 1.00 91.88 87 LEU A C 1
ATOM 663 O O . LEU A 1 87 ? 4.582 4.742 -0.800 1.00 91.88 87 LEU A O 1
ATOM 667 N N . LEU A 1 88 ? 2.346 4.867 -1.016 1.00 91.12 88 LEU A N 1
ATOM 668 C CA . LEU A 1 88 ? 2.308 4.464 -2.422 1.00 91.12 88 LEU A CA 1
ATOM 669 C C . LEU A 1 88 ? 3.016 5.488 -3.311 1.00 91.12 88 LEU A C 1
ATOM 671 O O . LEU A 1 88 ? 3.819 5.110 -4.158 1.00 91.12 88 LEU A O 1
ATOM 675 N N . TRP A 1 89 ? 2.765 6.777 -3.085 1.00 89.62 89 TRP A N 1
ATOM 676 C CA . TRP A 1 89 ? 3.400 7.858 -3.829 1.00 89.62 89 TRP A CA 1
ATOM 677 C C . TRP A 1 89 ? 4.922 7.868 -3.640 1.00 89.62 89 TRP A C 1
ATOM 679 O O . TRP A 1 89 ? 5.652 7.934 -4.629 1.00 89.62 89 TRP A O 1
ATOM 689 N N . LEU A 1 90 ? 5.407 7.731 -2.400 1.00 88.69 90 LEU A N 1
ATOM 690 C CA . LEU A 1 90 ? 6.839 7.635 -2.101 1.00 88.69 90 LEU A CA 1
ATOM 691 C C . LEU A 1 90 ? 7.476 6.407 -2.753 1.00 88.69 90 LEU A C 1
ATOM 693 O O . LEU A 1 90 ? 8.563 6.511 -3.318 1.00 88.69 90 LEU A O 1
ATOM 697 N N . TYR A 1 91 ? 6.809 5.253 -2.696 1.00 89.50 91 TYR A N 1
ATOM 698 C CA . TYR A 1 91 ? 7.308 4.033 -3.321 1.00 89.50 91 TYR A CA 1
ATOM 699 C C . TYR A 1 91 ? 7.407 4.177 -4.841 1.00 89.50 91 TYR A C 1
ATOM 701 O O . TYR A 1 91 ? 8.476 3.943 -5.403 1.00 89.50 91 TYR A O 1
ATOM 709 N N . PHE A 1 92 ? 6.322 4.599 -5.494 1.00 87.56 92 PHE A N 1
ATOM 710 C CA . PHE A 1 92 ? 6.283 4.707 -6.947 1.00 87.56 92 PHE A CA 1
ATOM 711 C C . PHE A 1 92 ? 7.296 5.732 -7.467 1.00 87.56 92 PHE A C 1
ATOM 713 O O . PHE A 1 92 ? 8.046 5.433 -8.394 1.00 87.56 92 PHE A O 1
ATOM 720 N N . ASN A 1 93 ? 7.419 6.898 -6.827 1.00 83.88 93 ASN A N 1
ATOM 721 C CA . ASN A 1 93 ? 8.438 7.880 -7.207 1.00 83.88 93 ASN A CA 1
ATOM 722 C C . ASN A 1 93 ? 9.859 7.402 -6.901 1.00 83.88 93 ASN A C 1
ATOM 724 O O . ASN A 1 93 ? 10.752 7.555 -7.732 1.00 83.88 93 ASN A O 1
ATOM 728 N N . GLY A 1 94 ? 10.077 6.791 -5.735 1.00 82.44 94 GLY A N 1
ATOM 729 C CA . GLY A 1 94 ? 11.391 6.311 -5.321 1.00 82.44 94 GLY A CA 1
ATOM 730 C C . GLY A 1 94 ? 11.935 5.220 -6.241 1.00 82.44 94 GLY A C 1
ATOM 731 O O . GLY A 1 94 ? 13.087 5.293 -6.664 1.00 82.44 94 GLY A O 1
ATOM 732 N N . VAL A 1 95 ? 11.111 4.231 -6.600 1.00 82.19 95 VAL A N 1
ATOM 733 C CA . VAL A 1 95 ? 11.521 3.143 -7.502 1.00 82.19 95 VAL A CA 1
ATOM 734 C C . VAL A 1 95 ? 11.707 3.645 -8.931 1.00 82.19 95 VAL A C 1
ATOM 736 O O . VAL A 1 95 ? 12.697 3.284 -9.569 1.00 82.19 95 VAL A O 1
ATOM 739 N N . THR A 1 96 ? 10.807 4.505 -9.413 1.00 77.94 96 THR A N 1
ATOM 740 C CA . THR A 1 96 ? 10.926 5.120 -10.745 1.00 77.94 96 THR A CA 1
ATOM 741 C C . THR A 1 96 ? 12.204 5.959 -10.846 1.00 77.94 96 THR A C 1
ATOM 743 O O . THR A 1 96 ? 12.942 5.849 -11.824 1.00 77.94 96 THR A O 1
ATOM 746 N N . GLY A 1 97 ? 12.547 6.718 -9.799 1.00 75.00 97 GLY A N 1
ATOM 747 C CA . GLY A 1 97 ? 13.787 7.494 -9.738 1.00 75.00 97 GLY A CA 1
ATOM 748 C C . GLY A 1 97 ? 15.050 6.648 -9.637 1.00 75.00 97 GLY A C 1
ATOM 749 O O . GLY A 1 97 ? 16.002 6.878 -10.379 1.00 75.00 97 GLY A O 1
ATOM 750 N N . ALA A 1 98 ? 15.054 5.630 -8.775 1.00 77.94 98 ALA A N 1
ATOM 751 C CA . ALA A 1 98 ? 16.204 4.743 -8.593 1.00 77.94 98 ALA A CA 1
ATOM 752 C C . ALA A 1 98 ? 16.564 3.942 -9.856 1.00 77.94 98 ALA A C 1
ATOM 754 O O . ALA A 1 98 ? 17.698 3.490 -9.994 1.00 77.94 98 ALA A O 1
ATOM 755 N N . ARG A 1 99 ? 15.607 3.759 -10.772 1.00 71.19 99 ARG A N 1
ATOM 756 C CA . ARG A 1 99 ? 15.789 3.040 -12.039 1.00 71.19 99 ARG A CA 1
ATOM 757 C C . ARG A 1 99 ? 15.943 3.954 -13.249 1.00 71.19 99 ARG A C 1
ATOM 759 O O . ARG A 1 99 ? 15.790 3.485 -14.369 1.00 71.19 99 ARG A O 1
ATOM 766 N N . SER A 1 100 ? 16.234 5.238 -13.035 1.00 65.38 100 SER A N 1
ATOM 767 C CA . SER A 1 100 ? 16.418 6.204 -14.124 1.00 65.38 100 SER A CA 1
ATOM 768 C C . SER A 1 100 ? 15.175 6.380 -15.014 1.00 65.38 100 SER A C 1
ATOM 770 O O . SER A 1 100 ? 15.289 6.907 -16.118 1.00 65.38 100 SER A O 1
ATOM 772 N N . GLY A 1 101 ? 13.976 6.023 -14.533 1.00 59.41 101 GLY A N 1
ATOM 773 C CA . GLY A 1 101 ? 12.723 6.133 -15.291 1.00 59.41 101 GLY A CA 1
ATOM 774 C C . GLY A 1 101 ? 12.348 7.575 -15.652 1.00 59.41 101 GLY A C 1
ATOM 775 O O . GLY A 1 101 ? 11.662 7.805 -16.640 1.00 59.41 101 GLY A O 1
ATOM 776 N N . PHE A 1 102 ? 12.872 8.566 -14.919 1.00 58.97 102 PHE A N 1
ATOM 777 C CA . PHE A 1 102 ? 12.754 9.989 -15.275 1.00 58.97 102 PHE A CA 1
ATOM 778 C C . PHE A 1 102 ? 13.636 10.413 -16.463 1.00 58.97 102 PHE A C 1
ATOM 780 O O . PHE A 1 102 ? 13.474 11.516 -16.973 1.00 58.97 102 PHE A O 1
ATOM 787 N N . SER A 1 103 ? 14.584 9.573 -16.885 1.00 55.34 103 SER A N 1
ATOM 788 C CA . SER A 1 103 ? 15.521 9.840 -17.988 1.00 55.34 103 SER A CA 1
ATOM 789 C C . SER A 1 103 ? 15.359 8.894 -19.182 1.00 55.34 103 SER A C 1
ATOM 791 O O . SER A 1 103 ? 16.032 9.088 -20.191 1.00 55.34 103 SER A O 1
ATOM 793 N N . ASP A 1 104 ? 14.479 7.893 -19.087 1.00 55.91 104 ASP A N 1
ATOM 794 C CA . ASP A 1 104 ? 14.264 6.885 -20.127 1.00 55.91 104 ASP A CA 1
ATOM 795 C C . ASP A 1 104 ? 13.084 7.292 -21.031 1.00 55.91 104 ASP A C 1
ATOM 797 O O . ASP A 1 104 ? 11.911 7.197 -20.660 1.00 55.91 104 ASP A O 1
ATOM 801 N N . THR A 1 105 ? 13.383 7.806 -22.228 1.00 53.84 105 THR A N 1
ATOM 802 C CA . THR A 1 105 ? 12.388 8.403 -23.142 1.00 53.84 105 THR A CA 1
ATOM 803 C C . THR A 1 105 ? 11.394 7.390 -23.713 1.00 53.84 105 THR A C 1
ATOM 805 O O . THR A 1 105 ? 10.249 7.748 -23.984 1.00 53.84 105 THR A O 1
ATOM 808 N N . TRP A 1 106 ? 11.788 6.118 -23.831 1.00 57.75 106 TRP A N 1
ATOM 809 C CA . TRP A 1 106 ? 10.950 5.048 -24.393 1.00 57.75 106 TRP A CA 1
ATOM 810 C C . TRP A 1 106 ? 9.668 4.812 -23.571 1.00 57.75 106 TRP A C 1
ATOM 812 O O . TRP A 1 106 ? 8.589 4.585 -24.119 1.00 57.75 106 TRP A O 1
ATOM 822 N N . TYR A 1 107 ? 9.780 4.904 -22.244 1.00 55.56 107 TYR A N 1
ATOM 823 C CA . TYR A 1 107 ? 8.685 4.669 -21.310 1.00 55.56 107 TYR A CA 1
ATOM 824 C C . TYR A 1 107 ? 7.648 5.808 -21.365 1.00 55.56 107 TYR A C 1
ATOM 826 O O . TYR A 1 107 ? 6.435 5.566 -21.378 1.00 55.56 107 TYR A O 1
ATOM 834 N N . MET A 1 108 ? 8.130 7.051 -21.485 1.00 54.47 108 MET A N 1
ATOM 835 C CA . MET A 1 108 ? 7.286 8.237 -21.640 1.00 54.47 108 MET A CA 1
ATOM 836 C C . MET A 1 108 ? 6.593 8.293 -23.007 1.00 54.47 108 MET A C 1
ATOM 838 O O . MET A 1 108 ? 5.429 8.682 -23.066 1.00 54.47 108 MET A O 1
ATOM 842 N N . GLU A 1 109 ? 7.240 7.849 -24.087 1.00 58.53 109 GLU A N 1
ATOM 843 C CA . GLU A 1 109 ? 6.599 7.743 -25.407 1.00 58.53 109 GLU A CA 1
ATOM 844 C C . GLU A 1 109 ? 5.471 6.700 -25.434 1.00 58.53 109 GLU A C 1
ATOM 846 O O . GLU A 1 109 ? 4.445 6.929 -26.074 1.00 58.53 109 GLU A O 1
ATOM 851 N N . ALA A 1 110 ? 5.615 5.581 -24.714 1.00 59.09 110 ALA A N 1
ATOM 852 C CA . ALA A 1 110 ? 4.620 4.507 -24.695 1.00 59.09 110 ALA A CA 1
ATOM 853 C C . ALA A 1 110 ? 3.319 4.873 -23.949 1.00 59.09 110 ALA A C 1
ATOM 855 O O . ALA A 1 110 ? 2.240 4.446 -24.362 1.00 59.09 110 ALA A O 1
ATOM 856 N N . HIS A 1 111 ? 3.403 5.670 -22.876 1.00 57.97 111 HIS A N 1
ATOM 857 C CA . HIS A 1 111 ? 2.254 5.982 -22.006 1.00 57.97 111 HIS A CA 1
ATOM 858 C C . HIS A 1 111 ? 1.798 7.449 -22.089 1.00 57.97 111 HIS A C 1
ATOM 860 O O . HIS A 1 111 ? 0.658 7.771 -21.751 1.00 57.97 111 HIS A O 1
ATOM 866 N N . LEU A 1 112 ? 2.660 8.356 -22.559 1.00 60.50 112 LEU A N 1
ATOM 867 C CA . LEU A 1 112 ? 2.412 9.798 -22.645 1.00 60.50 112 LEU A CA 1
ATOM 868 C C . LEU A 1 112 ? 2.912 10.385 -23.988 1.00 60.50 112 LEU A C 1
ATOM 870 O O . LEU A 1 112 ? 3.663 11.365 -23.972 1.00 60.50 112 LEU A O 1
ATOM 874 N N . PRO A 1 113 ? 2.456 9.880 -25.158 1.00 52.81 113 PRO A N 1
ATOM 875 C CA . PRO A 1 113 ? 3.043 10.161 -26.482 1.00 52.81 113 PRO A CA 1
ATOM 876 C C . PRO A 1 113 ? 3.000 11.631 -26.956 1.00 52.81 113 PRO A C 1
ATOM 878 O O . PRO A 1 113 ? 3.375 11.929 -28.085 1.00 52.81 113 PRO A O 1
ATOM 881 N N . GLN A 1 114 ? 2.516 12.572 -26.138 1.00 53.00 114 GLN A N 1
ATOM 882 C CA . GLN A 1 114 ? 2.327 13.982 -26.506 1.00 53.00 114 GLN A CA 1
ATOM 883 C C . GLN A 1 114 ? 2.613 14.985 -25.370 1.00 53.00 114 GLN A C 1
ATOM 885 O O . GLN A 1 114 ? 2.269 16.162 -25.498 1.00 53.00 114 GLN A O 1
ATOM 890 N N . ARG A 1 115 ? 3.206 14.570 -24.239 1.00 54.56 115 ARG A N 1
ATOM 891 C CA . ARG A 1 115 ? 3.482 15.478 -23.104 1.00 54.56 115 ARG A CA 1
ATOM 892 C C . ARG A 1 115 ? 4.975 15.776 -22.945 1.00 54.56 115 ARG A C 1
ATOM 894 O O . ARG A 1 115 ? 5.829 14.974 -23.310 1.00 54.56 115 ARG A O 1
ATOM 901 N N . ARG A 1 116 ? 5.299 16.954 -22.391 1.00 55.03 116 ARG A N 1
ATOM 902 C CA . ARG A 1 116 ? 6.680 17.291 -22.003 1.00 55.03 116 ARG A CA 1
ATOM 903 C C . ARG A 1 116 ? 7.195 16.268 -20.993 1.00 55.03 116 ARG A C 1
ATOM 905 O O . ARG A 1 116 ? 6.478 15.905 -20.056 1.00 55.03 116 ARG A O 1
ATOM 912 N N . HIS A 1 117 ? 8.426 15.827 -21.220 1.00 62.88 117 HIS A N 1
ATOM 913 C CA . HIS A 1 117 ? 9.094 14.754 -20.492 1.00 62.88 117 HIS A CA 1
ATOM 914 C C . HIS A 1 117 ? 9.683 15.270 -19.170 1.00 62.88 117 HIS A C 1
ATOM 916 O O . HIS A 1 117 ? 10.878 15.165 -18.918 1.00 62.88 117 HIS A O 1
ATOM 922 N N . ASP A 1 118 ? 8.828 15.887 -18.355 1.00 69.38 118 ASP A N 1
ATOM 923 C CA . ASP A 1 118 ? 9.205 16.526 -17.098 1.00 69.38 118 ASP A CA 1
ATOM 924 C C . ASP A 1 118 ? 8.750 15.662 -15.911 1.00 69.38 118 ASP A C 1
ATOM 926 O O . ASP A 1 118 ? 7.705 15.005 -15.968 1.00 69.38 118 ASP A O 1
ATOM 930 N N . VAL A 1 119 ? 9.491 15.718 -14.798 1.00 71.56 119 VAL A N 1
ATOM 931 C CA . VAL A 1 119 ? 9.186 14.993 -13.544 1.00 71.56 119 VAL A CA 1
ATOM 932 C C . VAL A 1 119 ? 7.740 15.227 -13.090 1.00 71.56 119 VAL A C 1
ATOM 934 O O . VAL A 1 119 ? 7.047 14.284 -12.718 1.00 71.56 119 VAL A O 1
ATOM 937 N N . ALA A 1 120 ? 7.241 16.458 -13.227 1.00 78.38 120 ALA A N 1
ATOM 938 C CA . ALA A 1 120 ? 5.866 16.818 -12.884 1.00 78.38 120 ALA A CA 1
ATOM 939 C C . ALA A 1 120 ? 4.809 16.071 -13.722 1.00 78.38 120 ALA A C 1
ATOM 941 O O . ALA A 1 120 ? 3.715 15.783 -13.235 1.00 78.38 120 ALA A O 1
ATOM 942 N N . THR A 1 121 ? 5.112 15.734 -14.980 1.00 75.25 121 THR A N 1
ATOM 943 C CA . THR A 1 121 ? 4.210 14.950 -15.834 1.00 75.25 121 THR A CA 1
ATOM 944 C C . THR A 1 121 ? 4.121 13.505 -15.344 1.00 75.25 121 THR A C 1
ATOM 946 O O . THR A 1 121 ? 3.024 12.946 -15.309 1.00 75.25 121 THR A O 1
ATOM 949 N N . ILE A 1 122 ? 5.250 12.918 -14.936 1.00 75.00 122 ILE A N 1
ATOM 950 C CA . ILE A 1 122 ? 5.311 11.554 -14.391 1.00 75.00 122 ILE A CA 1
ATOM 951 C C . ILE A 1 122 ? 4.619 11.494 -13.028 1.00 75.00 122 ILE A C 1
ATOM 953 O O . ILE A 1 122 ? 3.784 10.621 -12.810 1.00 75.00 122 ILE A O 1
ATOM 957 N N . GLU A 1 123 ? 4.875 12.455 -12.139 1.00 81.00 123 GLU A N 1
ATOM 958 C CA . GLU A 1 123 ? 4.174 12.550 -10.853 1.00 81.00 123 GLU A CA 1
ATOM 959 C C . GLU A 1 123 ? 2.660 12.656 -11.040 1.00 81.00 123 GLU A C 1
ATOM 961 O O . GLU A 1 123 ? 1.889 11.976 -10.359 1.00 81.00 123 GLU A O 1
ATOM 966 N N . ARG A 1 124 ? 2.223 13.471 -12.004 1.00 83.50 124 ARG A N 1
ATOM 967 C CA . ARG A 1 124 ? 0.810 13.606 -12.343 1.00 83.50 124 ARG A CA 1
ATOM 968 C C . ARG A 1 124 ? 0.223 12.299 -12.874 1.00 83.50 124 ARG A C 1
ATOM 970 O O . ARG A 1 124 ? -0.869 11.927 -12.458 1.00 83.50 124 ARG A O 1
ATOM 977 N N . TYR A 1 125 ? 0.942 11.587 -13.741 1.00 82.75 125 TYR A N 1
ATOM 978 C CA . TYR A 1 125 ? 0.529 10.267 -14.224 1.00 82.75 125 TYR A CA 1
ATOM 979 C C . TYR A 1 125 ? 0.409 9.252 -13.079 1.00 82.75 125 TYR A C 1
ATOM 981 O O . TYR A 1 125 ? -0.602 8.555 -12.981 1.00 82.75 125 TYR A O 1
ATOM 989 N N . ILE A 1 126 ? 1.381 9.230 -12.160 1.00 84.44 126 ILE A N 1
ATOM 990 C CA . ILE A 1 126 ? 1.341 8.385 -10.961 1.00 84.44 126 ILE A CA 1
ATOM 991 C C . ILE A 1 126 ? 0.078 8.684 -10.148 1.00 84.44 126 ILE A C 1
ATOM 993 O O . ILE A 1 126 ? -0.659 7.760 -9.813 1.00 84.44 126 ILE A O 1
ATOM 997 N N . MET A 1 127 ? -0.200 9.957 -9.861 1.00 85.38 127 MET A N 1
ATOM 998 C CA . MET A 1 127 ? -1.352 10.356 -9.046 1.00 85.38 127 MET A CA 1
ATOM 999 C C . MET A 1 127 ? -2.699 10.080 -9.727 1.00 85.38 127 MET A C 1
ATOM 1001 O O . MET A 1 127 ? -3.620 9.590 -9.076 1.00 85.38 127 MET A O 1
ATOM 1005 N N . GLU A 1 128 ? -2.829 10.397 -11.017 1.00 86.25 128 GLU A N 1
ATOM 1006 C CA . GLU A 1 128 ? -4.103 10.316 -11.743 1.00 86.25 128 GLU A CA 1
ATOM 1007 C C . GLU A 1 128 ? -4.412 8.896 -12.246 1.00 86.25 128 GLU A C 1
ATOM 1009 O O . GLU A 1 128 ? -5.582 8.528 -12.329 1.00 86.25 128 GLU A O 1
ATOM 1014 N N . THR A 1 129 ? -3.390 8.098 -12.573 1.00 83.69 129 THR A N 1
ATOM 1015 C CA . THR A 1 129 ? -3.566 6.823 -13.297 1.00 83.69 129 THR A CA 1
ATOM 1016 C C . THR A 1 129 ? -3.111 5.615 -12.485 1.00 83.69 129 THR A C 1
ATOM 1018 O O . THR A 1 129 ? -3.835 4.625 -12.397 1.00 83.69 129 THR A O 1
ATOM 1021 N N . VAL A 1 130 ? -1.942 5.687 -11.846 1.00 85.25 130 VAL A N 1
ATOM 1022 C CA . VAL A 1 130 ? -1.318 4.513 -11.209 1.00 85.25 130 VAL A CA 1
ATOM 1023 C C . VAL A 1 130 ? -1.817 4.294 -9.783 1.00 85.25 130 VAL A C 1
ATOM 1025 O O . VAL A 1 130 ? -2.131 3.173 -9.393 1.00 85.25 130 VAL A O 1
ATOM 1028 N N . LEU A 1 131 ? -1.910 5.360 -8.990 1.00 87.19 131 LEU A N 1
ATOM 1029 C CA . LEU A 1 131 ? -2.233 5.324 -7.564 1.00 87.19 131 LEU A CA 1
ATOM 1030 C C . LEU A 1 131 ? -3.684 4.912 -7.220 1.00 87.19 131 LEU A C 1
ATOM 1032 O O . LEU A 1 131 ? -3.855 4.235 -6.199 1.00 87.19 131 LEU A O 1
ATOM 1036 N N . PRO A 1 132 ? -4.728 5.236 -8.017 1.00 90.62 132 PRO A N 1
ATOM 1037 C CA . PRO A 1 132 ? -6.115 4.937 -7.652 1.00 90.62 132 PRO A CA 1
ATOM 1038 C C . PRO A 1 132 ? -6.407 3.453 -7.401 1.00 90.62 132 PRO A C 1
ATOM 1040 O O . PRO A 1 132 ? -7.101 3.114 -6.442 1.00 90.62 132 PRO A O 1
ATOM 1043 N N . PHE A 1 133 ? -5.874 2.548 -8.225 1.00 90.12 133 PHE A N 1
ATOM 1044 C CA . PHE A 1 133 ? -6.177 1.118 -8.110 1.00 90.12 133 PHE A CA 1
ATOM 1045 C C . PHE A 1 133 ? -5.512 0.442 -6.890 1.00 90.12 133 PHE A C 1
ATOM 1047 O O . PHE A 1 133 ? -6.216 -0.216 -6.113 1.00 90.12 133 PHE A O 1
ATOM 1054 N N . PRO A 1 134 ? -4.199 0.613 -6.635 1.00 90.56 134 PRO A N 1
ATOM 1055 C CA . PRO A 1 134 ? -3.563 0.187 -5.390 1.00 90.56 134 PRO A CA 1
ATOM 1056 C C . PRO A 1 134 ? -4.233 0.763 -4.144 1.00 90.56 134 PRO A C 1
ATOM 1058 O O . PRO A 1 134 ? -4.382 0.064 -3.141 1.00 90.56 134 PRO A O 1
ATOM 1061 N N . LEU A 1 135 ? -4.669 2.024 -4.205 1.00 91.88 135 LEU A N 1
ATOM 1062 C CA . LEU A 1 135 ? -5.362 2.664 -3.096 1.00 91.88 135 LEU A CA 1
ATOM 1063 C C . LEU A 1 135 ? -6.718 2.002 -2.833 1.00 91.88 135 LEU A C 1
ATOM 1065 O O . LEU A 1 135 ? -7.008 1.623 -1.699 1.00 91.88 135 LEU A O 1
ATOM 1069 N N . LEU A 1 136 ? -7.515 1.783 -3.881 1.00 92.94 136 LEU A N 1
ATOM 1070 C CA . LEU A 1 136 ? -8.808 1.110 -3.780 1.00 92.94 136 LEU A CA 1
ATOM 1071 C C . LEU A 1 136 ? -8.665 -0.316 -3.230 1.00 92.94 136 LEU A C 1
ATOM 1073 O O . LEU A 1 136 ? -9.383 -0.712 -2.315 1.00 92.94 136 LEU A O 1
ATOM 1077 N N . THR A 1 137 ? -7.705 -1.085 -3.742 1.00 92.50 137 THR A N 1
ATOM 1078 C CA . THR A 1 137 ? -7.473 -2.470 -3.300 1.00 92.50 137 THR A CA 1
ATOM 1079 C C . THR A 1 137 ? -6.916 -2.561 -1.878 1.00 92.50 137 THR A C 1
ATOM 1081 O O . THR A 1 137 ? -7.142 -3.564 -1.200 1.00 92.50 137 THR A O 1
ATOM 1084 N N . SER A 1 138 ? -6.280 -1.502 -1.365 1.00 93.06 138 SER A N 1
ATOM 1085 C CA . SER A 1 138 ? -5.791 -1.457 0.019 1.00 93.06 138 SER A CA 1
ATOM 1086 C C . SER A 1 138 ? -6.915 -1.539 1.064 1.00 93.06 138 SER A C 1
ATOM 1088 O O . SER A 1 138 ? -6.686 -1.972 2.197 1.00 93.06 138 SER A O 1
ATOM 1090 N N . TRP A 1 139 ? -8.156 -1.194 0.699 1.00 93.19 139 TRP A N 1
ATOM 1091 C CA . TRP A 1 139 ? -9.321 -1.370 1.570 1.00 93.19 139 TRP A CA 1
ATOM 1092 C C . TRP A 1 139 ? -9.523 -2.830 1.968 1.00 93.19 139 TRP A C 1
ATOM 1094 O O . TRP A 1 139 ? -9.808 -3.110 3.131 1.00 93.19 139 TRP A O 1
ATOM 1104 N N . ALA A 1 140 ? -9.285 -3.767 1.046 1.00 90.38 140 ALA A N 1
ATOM 1105 C CA . ALA A 1 140 ? -9.379 -5.199 1.321 1.00 90.38 140 ALA A CA 1
ATOM 1106 C C . ALA A 1 140 ? -8.305 -5.692 2.309 1.00 90.38 140 ALA A C 1
ATOM 1108 O O . ALA A 1 140 ? -8.456 -6.761 2.891 1.00 90.38 140 ALA A O 1
ATOM 1109 N N . VAL A 1 141 ? -7.240 -4.915 2.525 1.00 90.44 141 VAL A N 1
ATOM 1110 C CA . VAL A 1 141 ? -6.164 -5.222 3.478 1.00 90.44 141 VAL A CA 1
ATOM 1111 C C . VAL A 1 141 ? -6.466 -4.617 4.842 1.00 90.44 141 VAL A C 1
ATOM 1113 O O . VAL A 1 141 ? -6.361 -5.281 5.875 1.00 90.44 141 VAL A O 1
ATOM 1116 N N . TYR A 1 142 ? -6.825 -3.334 4.862 1.00 91.31 142 TYR A N 1
ATOM 1117 C CA . TYR A 1 142 ? -6.898 -2.575 6.105 1.00 91.31 142 TYR A CA 1
ATOM 1118 C C . TYR A 1 142 ? -8.273 -2.639 6.762 1.00 91.31 142 TYR A C 1
ATOM 1120 O O . TYR A 1 142 ? -8.354 -2.694 7.986 1.00 91.31 142 TYR A O 1
ATOM 1128 N N . MET A 1 143 ? -9.362 -2.714 5.997 1.00 90.62 143 MET A N 1
ATOM 1129 C CA . MET A 1 143 ? -10.705 -2.793 6.574 1.00 90.62 143 MET A CA 1
ATOM 1130 C C . MET A 1 143 ? -10.893 -4.051 7.447 1.00 90.62 143 MET A C 1
ATOM 1132 O O . MET A 1 143 ? -11.313 -3.899 8.597 1.00 90.62 143 MET A O 1
ATOM 1136 N N . PRO A 1 144 ? -10.505 -5.272 7.011 1.00 88.62 144 PRO A N 1
ATOM 1137 C CA . PRO A 1 144 ? -10.610 -6.459 7.861 1.00 88.62 144 PRO A CA 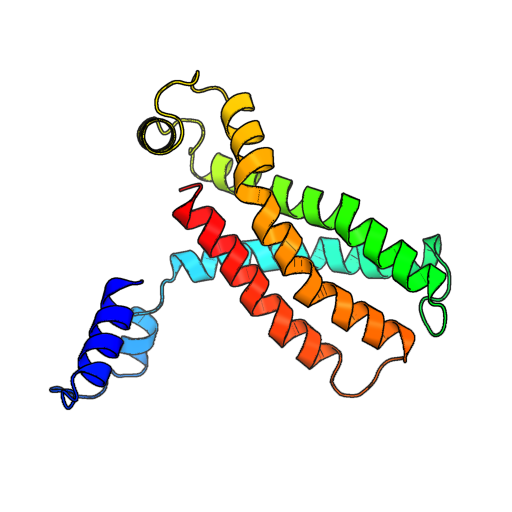1
ATOM 1138 C C . PRO A 1 144 ? -9.714 -6.386 9.103 1.00 88.62 144 PRO A C 1
ATOM 1140 O O . PRO A 1 144 ? -10.088 -6.882 10.165 1.00 88.62 144 PRO A O 1
ATOM 1143 N N . PHE A 1 145 ? -8.558 -5.719 9.000 1.00 88.25 145 PHE A N 1
ATOM 1144 C CA . PHE A 1 145 ? -7.685 -5.469 10.145 1.00 88.25 145 PHE A CA 1
ATOM 1145 C C . PHE A 1 145 ? -8.394 -4.624 11.214 1.00 88.25 145 PHE A C 1
ATOM 1147 O O . PHE A 1 145 ? -8.427 -5.023 12.376 1.00 88.25 145 PHE A O 1
ATOM 1154 N N . TYR A 1 146 ? -9.022 -3.506 10.836 1.00 89.62 146 TYR A N 1
ATOM 1155 C CA . TYR A 1 146 ? -9.746 -2.649 11.784 1.00 89.62 146 TYR A CA 1
ATOM 1156 C C . TYR A 1 146 ? -11.009 -3.288 12.350 1.00 89.62 146 TYR A C 1
ATOM 1158 O O . TYR A 1 146 ? -11.315 -3.071 13.523 1.00 89.62 146 TYR A O 1
ATOM 1166 N N . ILE A 1 147 ? -11.705 -4.107 11.558 1.00 89.31 147 ILE A N 1
ATOM 1167 C CA . ILE A 1 147 ? -12.805 -4.944 12.053 1.00 89.31 147 ILE A CA 1
ATOM 1168 C C . ILE A 1 147 ? -12.280 -5.875 13.154 1.00 89.31 147 ILE A C 1
ATOM 1170 O O . ILE A 1 147 ? -12.866 -5.959 14.231 1.00 89.31 147 ILE A O 1
ATOM 1174 N N . GLY A 1 148 ? -11.137 -6.525 12.931 1.00 87.62 148 GLY A N 1
ATOM 1175 C CA . GLY A 1 148 ? -10.523 -7.378 13.943 1.00 87.62 148 GLY A CA 1
ATOM 1176 C C . GLY A 1 148 ? -10.055 -6.623 15.187 1.00 87.62 148 GLY A C 1
ATOM 1177 O O . GLY A 1 148 ? -10.284 -7.084 16.299 1.00 87.62 148 GLY A O 1
ATOM 1178 N N . VAL A 1 149 ? -9.466 -5.436 15.031 1.00 86.94 149 VAL A N 1
ATOM 1179 C CA . VAL A 1 149 ? -9.080 -4.581 16.168 1.00 86.94 149 VAL A CA 1
ATOM 1180 C C . VAL A 1 149 ? -10.301 -4.162 16.995 1.00 86.94 149 VAL A C 1
ATOM 1182 O O . VAL A 1 149 ? -10.226 -4.168 18.224 1.00 86.94 149 VAL A O 1
ATOM 1185 N N . TYR A 1 150 ? -11.429 -3.857 16.345 1.00 89.12 150 TYR A N 1
ATOM 1186 C CA . TYR A 1 150 ? -12.678 -3.492 17.013 1.00 89.12 150 TYR A CA 1
ATOM 1187 C C . TYR A 1 150 ? -13.210 -4.617 17.912 1.00 89.12 150 TYR A C 1
ATOM 1189 O O . TYR A 1 150 ? -13.530 -4.372 19.078 1.00 89.12 150 TYR A O 1
ATOM 1197 N N . PHE A 1 151 ? -13.281 -5.847 17.387 1.00 87.81 151 PHE A N 1
ATOM 1198 C CA . PHE A 1 151 ? -13.749 -7.018 18.141 1.00 87.81 151 PHE A CA 1
ATOM 1199 C C . PHE A 1 151 ? -12.729 -7.520 19.174 1.00 87.81 151 PHE A C 1
ATOM 1201 O O . PHE A 1 151 ? -13.095 -8.236 20.108 1.00 87.81 151 PHE A O 1
ATOM 1208 N N . GLY A 1 152 ? -11.470 -7.105 19.044 1.00 77.50 152 GLY A N 1
ATOM 1209 C CA . GLY A 1 152 ? -10.358 -7.533 19.879 1.00 77.50 152 GLY A CA 1
ATOM 1210 C C . GLY A 1 152 ? -9.539 -8.659 19.237 1.00 77.50 152 GLY A C 1
ATOM 1211 O O . GLY A 1 152 ? -9.966 -9.290 18.267 1.00 77.50 152 GLY A O 1
ATOM 1212 N N . PRO A 1 153 ? -8.329 -8.922 19.759 1.00 68.88 153 PRO A N 1
ATOM 1213 C CA . PRO A 1 153 ? -7.414 -9.889 19.166 1.00 68.88 153 PRO A CA 1
ATOM 1214 C C . PRO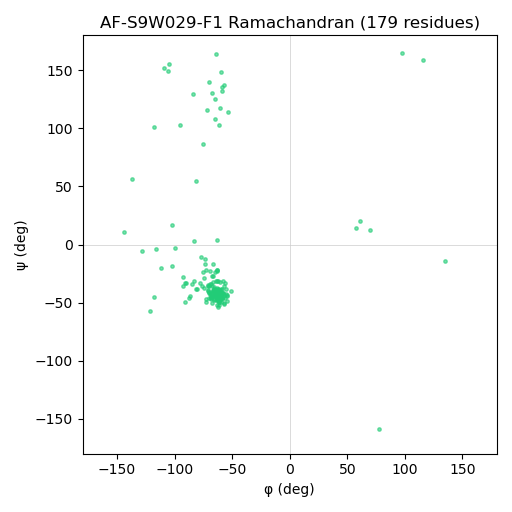 A 1 153 ? -7.998 -11.306 19.248 1.00 68.88 153 PRO A C 1
ATOM 1216 O O . PRO A 1 153 ? -8.038 -11.914 20.315 1.00 68.88 153 PRO A O 1
ATOM 1219 N N . PHE A 1 154 ? -8.422 -11.853 18.109 1.00 77.25 154 PHE A N 1
ATOM 1220 C CA . PHE A 1 154 ? -8.802 -13.258 17.978 1.00 77.25 154 PHE A CA 1
ATOM 1221 C C . PHE A 1 154 ? -7.720 -14.048 17.236 1.00 77.25 154 PHE A C 1
ATOM 1223 O O . PHE A 1 154 ? -6.929 -13.504 16.455 1.00 77.25 154 PHE A O 1
ATOM 1230 N N . ARG A 1 155 ? -7.684 -15.364 17.480 1.00 67.88 155 ARG A N 1
ATOM 1231 C CA . ARG A 1 155 ? -6.778 -16.291 16.790 1.00 67.88 155 ARG A CA 1
ATOM 1232 C C . ARG A 1 155 ? -7.100 -16.268 15.293 1.00 67.88 155 ARG A C 1
ATOM 1234 O O . ARG A 1 155 ? -8.097 -16.838 14.875 1.00 67.88 155 ARG A O 1
ATOM 1241 N N . GLY A 1 156 ? -6.282 -15.574 14.505 1.00 73.69 156 GLY A N 1
ATOM 1242 C CA . GLY A 1 156 ? -6.465 -15.463 13.055 1.00 73.69 156 GLY A CA 1
ATOM 1243 C C . GLY A 1 156 ? -6.298 -14.058 12.486 1.00 73.69 156 GLY A C 1
ATOM 1244 O O . GLY A 1 156 ? -6.091 -13.942 11.284 1.00 73.69 156 GLY A O 1
ATOM 1245 N N . LEU A 1 157 ? -6.295 -13.003 13.311 1.00 78.81 157 LEU A N 1
ATOM 1246 C CA . LEU A 1 157 ? -6.128 -11.628 12.818 1.00 78.81 157 LEU A CA 1
ATOM 1247 C C . LEU A 1 157 ? -4.809 -11.432 12.051 1.00 78.81 157 LEU A C 1
ATOM 1249 O O . LEU A 1 157 ? -4.796 -10.823 10.986 1.00 78.81 157 LEU A O 1
ATOM 1253 N N . GLY A 1 158 ? -3.714 -12.003 12.562 1.00 77.81 158 GLY A N 1
ATOM 1254 C CA . GLY A 1 158 ? -2.421 -11.982 11.875 1.00 77.81 158 GLY A CA 1
ATOM 1255 C C . GLY A 1 158 ? -2.450 -12.746 10.551 1.00 77.81 158 GLY A C 1
ATOM 1256 O O . GLY A 1 158 ? -1.982 -12.234 9.541 1.00 77.81 158 GLY A O 1
ATOM 1257 N N . LEU A 1 159 ? -3.059 -13.938 10.527 1.00 83.62 159 LEU A N 1
ATOM 1258 C CA . LEU A 1 159 ? -3.191 -14.730 9.301 1.00 83.62 159 LEU A CA 1
ATOM 1259 C C . LEU A 1 159 ? -4.001 -13.971 8.246 1.00 83.62 159 LEU A C 1
ATOM 1261 O O . LEU A 1 159 ? -3.528 -13.816 7.126 1.00 83.62 159 LEU A O 1
ATOM 1265 N N . LEU A 1 160 ? -5.170 -13.446 8.625 1.00 81.81 160 LEU A N 1
ATOM 1266 C CA . LEU A 1 160 ? -6.018 -12.635 7.756 1.00 81.81 160 LEU A CA 1
ATOM 1267 C C . LEU A 1 160 ? -5.225 -11.463 7.175 1.00 81.81 160 LEU A C 1
ATOM 1269 O O . LEU A 1 160 ? -5.192 -11.285 5.959 1.00 81.81 160 LEU A O 1
ATOM 1273 N N . HIS A 1 161 ? -4.511 -10.737 8.037 1.00 82.25 161 HIS A N 1
ATOM 1274 C CA . HIS A 1 161 ? -3.691 -9.611 7.626 1.00 82.25 161 HIS A CA 1
ATOM 1275 C C . HIS A 1 161 ? -2.650 -10.008 6.572 1.00 82.25 161 HIS A C 1
ATOM 1277 O O . HIS A 1 161 ? -2.614 -9.398 5.505 1.00 82.25 161 HIS A O 1
ATOM 1283 N N . TYR A 1 162 ? -1.863 -11.062 6.807 1.00 82.81 162 TYR A N 1
ATOM 1284 C CA . TYR A 1 162 ? -0.854 -11.509 5.843 1.00 82.81 162 TYR A CA 1
ATOM 1285 C C . TYR A 1 162 ? -1.462 -12.070 4.552 1.00 82.81 162 TYR A C 1
ATOM 1287 O O . TYR A 1 162 ? -0.918 -11.825 3.474 1.00 82.81 162 TYR A O 1
ATOM 1295 N N . THR A 1 163 ? -2.607 -12.759 4.626 1.00 87.56 163 THR A N 1
ATOM 1296 C CA . THR A 1 163 ? -3.291 -13.293 3.434 1.00 87.56 163 THR A CA 1
ATOM 1297 C C . THR A 1 163 ? -3.828 -12.206 2.512 1.00 87.56 163 THR A C 1
ATOM 1299 O O . THR A 1 163 ? -3.912 -12.437 1.312 1.00 87.56 163 THR A O 1
ATOM 1302 N N . THR A 1 164 ? -4.148 -11.021 3.036 1.00 87.88 164 THR A N 1
ATOM 1303 C CA . THR A 1 164 ? -4.563 -9.868 2.225 1.00 87.88 164 THR A CA 1
ATOM 1304 C C . THR A 1 164 ? -3.389 -8.964 1.855 1.00 87.88 164 THR A C 1
ATOM 1306 O O . THR A 1 164 ? -3.337 -8.443 0.743 1.00 87.88 164 THR A O 1
ATOM 1309 N N . LEU A 1 165 ? -2.416 -8.804 2.759 1.00 86.81 165 LEU A N 1
ATOM 1310 C CA . LEU A 1 165 ? -1.277 -7.906 2.581 1.00 86.81 165 LEU A CA 1
ATOM 1311 C C . LEU A 1 165 ? -0.338 -8.393 1.474 1.00 86.81 165 LEU A C 1
ATOM 1313 O O . LEU A 1 165 ? 0.061 -7.596 0.632 1.00 86.81 165 LEU A O 1
ATOM 1317 N N . LEU A 1 166 ? 0.004 -9.686 1.450 1.00 87.50 166 LEU A N 1
ATOM 1318 C CA . LEU A 1 166 ? 0.940 -10.222 0.457 1.00 87.50 166 LEU A CA 1
ATOM 1319 C C . LEU A 1 166 ? 0.422 -10.070 -0.987 1.00 87.50 166 LEU A C 1
ATOM 1321 O O . LEU A 1 166 ? 1.179 -9.564 -1.819 1.00 87.50 166 LEU A O 1
ATOM 1325 N N . PRO A 1 167 ? -0.842 -10.419 -1.312 1.00 89.50 167 PRO A N 1
ATOM 1326 C CA . PRO A 1 167 ? -1.400 -10.141 -2.635 1.00 89.50 167 PRO A CA 1
ATOM 1327 C C . PRO A 1 167 ? -1.423 -8.655 -2.985 1.00 89.50 167 PRO A C 1
ATOM 1329 O O . PRO A 1 167 ? -1.148 -8.299 -4.128 1.00 89.50 167 PRO A O 1
ATOM 1332 N N . TRP A 1 168 ? -1.717 -7.783 -2.017 1.00 91.69 168 TRP A N 1
ATOM 1333 C CA . TRP A 1 168 ? -1.719 -6.343 -2.254 1.00 91.69 168 TRP A CA 1
ATOM 1334 C C . TRP A 1 168 ? -0.316 -5.816 -2.576 1.00 91.69 168 TRP A C 1
ATOM 1336 O O . TRP A 1 168 ? -0.147 -5.155 -3.597 1.00 91.69 168 TRP A O 1
ATOM 1346 N N . ILE A 1 169 ? 0.706 -6.194 -1.801 1.00 88.44 169 ILE A N 1
ATOM 1347 C CA . ILE A 1 169 ? 2.112 -5.861 -2.088 1.00 88.44 169 ILE A CA 1
ATOM 1348 C C . ILE A 1 169 ? 2.513 -6.363 -3.483 1.00 88.44 169 ILE A C 1
ATOM 1350 O O . ILE A 1 169 ? 3.088 -5.609 -4.268 1.00 88.44 169 ILE A O 1
ATOM 1354 N N . ALA A 1 170 ? 2.168 -7.608 -3.822 1.00 86.75 170 ALA A N 1
ATOM 1355 C CA . ALA A 1 170 ? 2.451 -8.163 -5.143 1.00 86.75 170 ALA A CA 1
ATOM 1356 C C . ALA A 1 170 ? 1.750 -7.373 -6.264 1.00 86.75 170 ALA A C 1
ATOM 1358 O O . ALA A 1 170 ? 2.344 -7.142 -7.314 1.00 86.75 170 ALA A O 1
ATOM 1359 N N . SER A 1 171 ? 0.511 -6.920 -6.040 1.00 88.88 171 SER A N 1
ATOM 1360 C CA . SER A 1 171 ? -0.230 -6.090 -6.998 1.00 88.88 171 SER A CA 1
ATOM 1361 C C . SER A 1 171 ? 0.402 -4.707 -7.186 1.00 88.88 171 SER A C 1
ATOM 1363 O O . SER A 1 171 ? 0.530 -4.251 -8.318 1.00 88.88 171 SER A O 1
ATOM 1365 N N . VAL A 1 172 ? 0.885 -4.082 -6.107 1.00 88.06 172 VAL A N 1
ATOM 1366 C CA . VAL A 1 172 ? 1.600 -2.796 -6.142 1.00 88.06 172 VAL A CA 1
ATOM 1367 C C . VAL A 1 172 ? 2.891 -2.924 -6.949 1.00 88.06 172 VAL A C 1
ATOM 1369 O O . VAL A 1 172 ? 3.145 -2.117 -7.838 1.00 88.06 172 VAL A O 1
ATOM 1372 N N . SER A 1 173 ? 3.684 -3.966 -6.687 1.00 84.62 173 SER A N 1
ATOM 1373 C CA . SER A 1 173 ? 4.907 -4.239 -7.450 1.00 84.62 173 SER A CA 1
ATOM 1374 C C . SER A 1 173 ? 4.610 -4.572 -8.911 1.00 84.62 173 SER A C 1
ATOM 1376 O O . SER A 1 173 ? 5.348 -4.143 -9.793 1.00 84.62 173 SER A O 1
ATOM 1378 N N . HIS A 1 174 ? 3.531 -5.309 -9.185 1.00 84.81 174 HIS A N 1
ATOM 1379 C CA . HIS A 1 174 ? 3.110 -5.591 -10.553 1.00 84.81 174 HIS A CA 1
ATOM 1380 C C . HIS A 1 174 ? 2.793 -4.302 -11.311 1.00 84.81 174 HIS A C 1
ATOM 1382 O O . HIS A 1 174 ? 3.308 -4.120 -12.405 1.00 84.81 174 HIS A O 1
ATOM 1388 N N . ILE A 1 175 ? 2.035 -3.394 -10.694 1.00 85.56 175 ILE A N 1
ATOM 1389 C CA . ILE A 1 175 ? 1.671 -2.094 -11.264 1.00 85.56 175 ILE A CA 1
ATOM 1390 C C . ILE A 1 175 ? 2.903 -1.208 -11.469 1.00 85.56 175 ILE A C 1
ATOM 1392 O O . ILE A 1 175 ? 3.066 -0.651 -12.547 1.00 85.56 175 ILE A O 1
ATOM 1396 N N . GLN A 1 176 ? 3.827 -1.145 -10.503 1.00 83.00 176 GLN A N 1
ATOM 1397 C CA . GLN A 1 176 ? 5.111 -0.452 -10.686 1.00 83.00 176 GLN A CA 1
ATOM 1398 C C . GLN A 1 176 ? 5.885 -0.993 -11.895 1.00 83.00 176 GLN A C 1
ATOM 1400 O O . GLN A 1 176 ? 6.613 -0.252 -12.544 1.00 83.00 176 GLN A O 1
ATOM 1405 N N . ARG A 1 177 ? 5.762 -2.286 -12.191 1.00 78.81 177 ARG A N 1
ATOM 1406 C CA . ARG A 1 177 ? 6.460 -2.896 -13.316 1.00 78.81 177 ARG A CA 1
ATOM 1407 C C . ARG A 1 177 ? 5.728 -2.763 -14.645 1.00 78.81 177 ARG A C 1
ATOM 1409 O O . ARG A 1 177 ? 6.394 -2.765 -15.659 1.00 78.81 177 ARG A O 1
ATOM 1416 N N . THR A 1 178 ? 4.401 -2.779 -14.676 1.00 77.19 178 THR A N 1
ATOM 1417 C CA . THR A 1 178 ? 3.659 -2.730 -15.945 1.00 77.19 178 THR A CA 1
ATOM 1418 C C . THR A 1 178 ? 3.336 -1.315 -16.374 1.00 77.19 178 THR A C 1
ATOM 1420 O O . THR A 1 178 ? 3.275 -1.056 -17.567 1.00 77.19 178 THR A O 1
ATOM 1423 N N . GLU A 1 179 ? 3.109 -0.428 -15.407 1.00 75.81 179 GLU A N 1
ATOM 1424 C CA . GLU A 1 179 ? 2.669 0.940 -15.660 1.00 75.81 179 GLU A CA 1
ATOM 1425 C C . GLU A 1 179 ? 3.800 1.954 -15.536 1.00 75.81 179 GLU A C 1
ATOM 1427 O O . GLU A 1 179 ? 3.610 3.065 -16.012 1.00 75.81 179 GLU A O 1
ATOM 1432 N N . LEU A 1 180 ? 4.923 1.630 -14.873 1.00 70.62 180 LEU A N 1
ATOM 1433 C CA . LEU A 1 180 ? 5.994 2.583 -14.524 1.00 70.62 180 LEU A CA 1
ATOM 1434 C C . LEU A 1 180 ? 7.424 2.166 -14.935 1.00 70.62 180 LEU A C 1
ATOM 1436 O O . LEU A 1 180 ? 8.344 2.962 -14.747 1.00 70.62 180 LEU A O 1
ATOM 1440 N N . LEU A 1 181 ? 7.636 0.951 -15.461 1.00 63.28 181 LEU A N 1
ATOM 1441 C CA . LEU A 1 181 ? 8.942 0.394 -15.866 1.00 63.28 181 LEU A CA 1
ATOM 1442 C C . LEU A 1 181 ? 8.789 -0.517 -17.093 1.00 63.28 181 LEU A C 1
ATOM 1444 O O . LEU A 1 181 ? 9.829 -0.844 -17.706 1.00 63.28 181 LEU A O 1
#

Solvent-accessible surface area (backbone atoms only — not comparable to full-atom values): 10229 Å² total; per-residue (Å²): 119,64,64,69,56,47,48,55,50,51,35,53,75,68,69,52,76,81,82,73,81,80,75,48,75,68,53,53,56,68,68,48,62,63,65,60,52,47,48,22,49,52,48,49,66,60,46,47,61,56,52,52,51,46,65,64,45,42,44,75,75,52,37,66,36,56,78,26,67,69,26,34,51,52,43,52,48,48,41,64,71,47,52,48,51,50,51,51,51,52,50,54,51,49,55,30,54,76,66,47,48,79,75,43,64,70,62,44,49,76,79,42,76,88,60,75,90,44,70,70,52,52,52,47,44,40,61,74,64,57,44,56,58,58,56,60,57,43,47,70,32,49,51,61,47,43,54,36,45,29,80,38,96,54,99,52,53,67,56,54,37,52,68,34,41,53,58,48,40,47,50,47,36,47,45,49,50,74,77,56,101

pLDDT: mean 79.53, std 12.32, range [45.03, 94.69]